Protein AF-A0A956C2F6-F1 (afdb_monomer)

Solvent-accessible surface area (backbone atoms only — not comparable to full-atom values): 14066 Å² total; per-residue (Å²): 133,81,58,60,89,70,63,64,72,85,34,40,75,55,51,45,80,95,41,40,62,78,84,82,69,52,75,47,68,76,51,89,74,89,83,77,62,58,72,86,48,69,52,71,53,71,45,53,29,49,33,50,90,59,55,72,50,64,40,50,46,65,84,60,14,33,9,32,38,39,37,40,39,34,41,86,59,43,37,32,41,37,39,34,63,53,76,34,72,49,53,53,51,25,62,74,67,74,44,64,82,58,58,23,85,77,39,86,69,46,83,80,43,94,77,51,48,62,71,60,34,39,18,58,27,70,48,78,53,60,94,38,39,31,28,16,11,67,75,26,23,68,30,34,31,36,42,83,92,80,44,48,58,76,48,75,54,32,42,83,73,74,57,76,77,34,33,30,32,45,55,47,67,41,91,87,74,46,28,38,38,36,40,30,45,39,93,52,87,68,20,34,30,45,36,32,27,39,42,86,40,33,63,72,44,76,46,70,46,82,86,54,91,51,53,42,71,58,66,61,60,48,78,56,101,89,44,77,48,79,60,93,53,98,48,56,90,54,69,73,59,61,74,74,110

Sequence (245 aa):
MTDITKLDPSTGPYLQGLYAPVLEEITARDLTVEGKLPDDLEGFFVRNGANPRLPPRGRYHWFDGDGMVHAVELGGGKATYRNRFVQTEGLAAEMAAGRPLWTGILEPPDLQSPHGPFKDTANTDLVFHAGKLLALWWQTGVPHVLSLPGLETRGKELFGGSHTRGISAHPKVDPRTGEMIFIAFGMRPPYLEYGVVGADGTLAHFTPIESVPGVRYQHDIAITERFAVLMDLPMFPDPAALAKG

Secondary structure (DSSP, 8-state):
---TTS--GGG-STTSGGG-------EE-S---SS---TT--EEEEE--B--SS--BSS--TTSSPBEEEEEEEETTEEEEEEEE---HHHHHHHHHTS--SBPTTSPP-TT-TT-SS-----SEEEEETTEEEEE-TTTB--EEE-TTT--EEEE--TTTT--S-B-S--EE-TTT--EEEEEE-SSSS-EEEEEE-TTS-EEEEEE-TT--S------EEE-SS-EEE---S----HHHHTT-

Radius of gyration: 19.36 Å; Cα contacts (8 Å, |Δi|>4): 547; chains: 1; bounding box: 51×40×53 Å

pLDDT: mean 93.25, std 7.21, range [52.31, 98.81]

Nearest PDB structures (foldseek):
  7vud-assembly1_A  TM=8.935E-01  e=1.561E-18  Osmanthus fragrans
  5v2d-assembly4_D  TM=8.708E-01  e=3.554E-17  Pseudomonas brassicacearum
  5u97-assembly2_C  TM=8.690E-01  e=3.705E-16  Neurospora crassa OR74A
  8fty-assembly7_G  TM=7.220E-01  e=4.892E-12  Trichoplusia ni
  4ryx-assembly1_A-2  TM=7.133E-01  e=7.969E-11  Bos taurus

Foldseek 3Di:
DDDLQDDDCQLDDQCDDVNNADQDWDKAWQDDDDDWDPQPDFDKDKWKFFHANARADGHDDRQQGAIKMWMWGDHRRGIMITIDTAPDPLVVVCVVVVHHPAHHPVDQFPCPRPVHRGDFRLGQAWDQALNWIWRAHAQFQFTWTADPPHRHTPGTQCQAPHNHQGWARAWDQDPPFRKTKTWGADQDPVGIKIWIRGSNSHTPDIGRDVPLPGHARFRYWDDDPPDIHGDRDPDDDDPVVSVVD

Structure (mmCIF, N/CA/C/O backbone):
data_AF-A0A956C2F6-F1
#
_entry.id   AF-A0A956C2F6-F1
#
loop_
_atom_site.group_PDB
_atom_site.id
_atom_site.type_symbol
_atom_site.label_atom_id
_atom_site.label_alt_id
_atom_site.label_comp_id
_atom_site.label_asym_id
_atom_site.label_entity_id
_atom_site.label_seq_id
_atom_site.pdbx_PDB_ins_code
_atom_site.Cartn_x
_atom_site.Cartn_y
_atom_site.Cartn_z
_atom_site.occupancy
_atom_site.B_iso_or_equiv
_atom_site.auth_seq_id
_atom_site.auth_comp_id
_atom_site.auth_asym_id
_atom_site.auth_atom_id
_atom_site.pdbx_PDB_model_num
ATOM 1 N N . MET A 1 1 ? -11.527 19.395 -19.144 1.00 52.31 1 MET A N 1
ATOM 2 C CA . MET A 1 1 ? -11.137 18.151 -18.449 1.00 52.31 1 MET A CA 1
ATOM 3 C C . MET A 1 1 ? -12.118 17.069 -18.857 1.00 52.31 1 MET A C 1
ATOM 5 O O . MET A 1 1 ? -13.310 17.349 -18.855 1.00 52.31 1 MET A O 1
ATOM 9 N N . THR A 1 2 ? -11.632 15.900 -19.272 1.00 57.94 2 THR A N 1
ATOM 10 C CA . THR A 1 2 ? -12.486 14.743 -19.580 1.00 57.94 2 THR A CA 1
ATOM 11 C C . THR A 1 2 ? -13.114 14.236 -18.289 1.00 57.94 2 THR A C 1
ATOM 13 O O . THR A 1 2 ? -12.416 14.072 -17.290 1.00 57.94 2 THR A O 1
ATOM 16 N N . ASP A 1 3 ? -14.426 14.025 -18.303 1.00 68.31 3 ASP A N 1
ATOM 17 C CA . ASP A 1 3 ? -15.156 13.434 -17.188 1.00 68.31 3 ASP A CA 1
ATOM 18 C C . ASP A 1 3 ? -14.748 11.958 -17.056 1.00 68.31 3 ASP A C 1
ATOM 20 O O . ASP A 1 3 ? -15.064 11.142 -17.920 1.00 68.31 3 ASP A O 1
ATOM 24 N N . ILE A 1 4 ? -14.008 11.620 -15.995 1.00 70.94 4 ILE A N 1
ATOM 25 C CA . ILE A 1 4 ? -13.525 10.253 -15.729 1.00 70.94 4 ILE A CA 1
ATOM 26 C C . ILE A 1 4 ? -14.674 9.255 -15.506 1.00 70.94 4 ILE A C 1
ATOM 28 O O . ILE A 1 4 ? -14.482 8.049 -15.607 1.00 70.94 4 ILE A O 1
ATOM 32 N N . THR A 1 5 ? -15.890 9.744 -15.259 1.00 63.31 5 THR A N 1
ATOM 33 C CA . THR A 1 5 ? -17.091 8.904 -15.158 1.00 63.31 5 THR A CA 1
ATOM 34 C C . THR A 1 5 ? -17.724 8.604 -16.523 1.00 63.31 5 THR A C 1
ATOM 36 O O . THR A 1 5 ? -18.657 7.809 -16.615 1.00 63.31 5 THR A O 1
ATOM 39 N N . LYS A 1 6 ? -17.206 9.205 -17.605 1.00 65.12 6 LYS A N 1
ATOM 40 C CA . LYS A 1 6 ? -17.672 9.046 -18.993 1.00 65.12 6 LYS A CA 1
ATOM 41 C C . LYS A 1 6 ? -16.514 8.691 -19.925 1.00 65.12 6 LYS A C 1
ATOM 43 O O . LYS A 1 6 ? -16.264 9.376 -20.917 1.00 65.12 6 LYS A O 1
ATOM 48 N N . LEU A 1 7 ? -15.780 7.640 -19.576 1.00 68.31 7 LEU A N 1
ATOM 49 C CA . LEU A 1 7 ? -14.653 7.167 -20.376 1.00 68.31 7 LEU A CA 1
ATOM 50 C C . LEU A 1 7 ? -15.105 6.280 -21.535 1.00 68.31 7 LEU A C 1
ATOM 52 O O . LEU A 1 7 ? -16.120 5.587 -21.459 1.00 68.31 7 LEU A O 1
ATOM 56 N N . ASP A 1 8 ? -14.319 6.312 -22.609 1.00 69.81 8 ASP A N 1
ATOM 57 C CA . ASP A 1 8 ? -14.491 5.441 -23.767 1.00 69.81 8 ASP A CA 1
ATOM 58 C C . ASP A 1 8 ? -14.387 3.968 -23.320 1.00 69.81 8 ASP A C 1
ATOM 60 O O . ASP A 1 8 ? -13.395 3.615 -22.672 1.00 69.81 8 ASP A O 1
ATOM 64 N N . PRO A 1 9 ? -15.354 3.093 -23.668 1.00 67.44 9 PRO A N 1
ATOM 65 C CA . PRO A 1 9 ? -15.271 1.653 -23.426 1.00 67.44 9 PRO A CA 1
ATOM 66 C C . PRO A 1 9 ? -13.954 1.000 -23.876 1.00 67.44 9 PRO A C 1
ATOM 68 O O . PRO A 1 9 ? -13.549 -0.004 -23.290 1.00 67.44 9 PRO A O 1
ATOM 71 N N . SER A 1 10 ? -13.260 1.574 -24.867 1.00 70.38 10 SER A N 1
ATOM 72 C CA . SER A 1 10 ? -11.933 1.131 -25.321 1.00 70.38 10 SER A CA 1
ATOM 73 C C . SER A 1 10 ? -10.839 1.230 -24.244 1.00 70.38 10 SER A C 1
ATOM 75 O O . SER A 1 10 ? -9.827 0.535 -24.325 1.00 70.38 10 SER A O 1
ATOM 77 N N . THR A 1 11 ? -11.071 2.023 -23.194 1.00 79.50 11 THR A N 1
ATOM 78 C CA . THR A 1 11 ? -10.178 2.180 -22.033 1.00 79.50 11 THR A CA 1
ATOM 79 C C . THR A 1 11 ? -10.141 0.917 -21.161 1.00 79.50 11 THR A C 1
ATOM 81 O O . THR A 1 11 ? -9.163 0.684 -20.455 1.00 79.50 11 THR A O 1
ATOM 84 N N . GLY A 1 12 ? -11.170 0.066 -21.231 1.00 81.56 12 GLY A N 1
ATOM 85 C CA . GLY A 1 12 ? -11.251 -1.206 -20.510 1.00 81.56 12 GLY A CA 1
ATOM 86 C C . GLY A 1 12 ? -12.457 -1.309 -19.565 1.00 81.56 12 GLY A C 1
ATOM 87 O O . GLY A 1 12 ? -13.143 -0.318 -19.302 1.00 81.56 12 GLY A O 1
ATOM 88 N N . PRO A 1 13 ? -12.738 -2.516 -19.036 1.00 86.88 13 PRO A N 1
ATOM 89 C CA . PRO A 1 13 ? -13.929 -2.771 -18.222 1.00 86.88 13 PRO A CA 1
ATOM 90 C C . PRO A 1 13 ? -13.831 -2.203 -16.797 1.00 86.88 13 PRO A C 1
ATOM 92 O O . PRO A 1 13 ? -14.851 -1.981 -16.148 1.00 86.88 13 PRO A O 1
ATOM 95 N N . TYR A 1 14 ? -12.616 -1.943 -16.305 1.00 90.00 14 TYR A N 1
ATOM 96 C CA . TYR A 1 14 ? -12.342 -1.606 -14.903 1.00 90.00 14 TYR A CA 1
ATOM 97 C C . TYR A 1 14 ? -12.605 -0.139 -14.531 1.00 90.00 14 TYR A C 1
ATOM 99 O O . TYR A 1 14 ? -12.010 0.365 -13.589 1.00 90.00 14 TYR A O 1
ATOM 107 N N . LEU A 1 15 ? -13.478 0.551 -15.267 1.00 89.75 15 LEU A N 1
ATOM 108 C CA . LEU A 1 15 ? -13.899 1.935 -14.993 1.00 89.75 15 LEU A CA 1
ATOM 109 C C . LEU A 1 15 ? -15.424 2.092 -15.058 1.00 89.75 15 LEU A C 1
ATOM 111 O O . LEU A 1 15 ? -15.943 3.202 -15.132 1.00 89.75 15 LEU A O 1
ATOM 115 N N . GLN A 1 16 ? -16.148 0.972 -15.077 1.00 86.19 16 GLN A N 1
ATOM 116 C CA . GLN A 1 16 ? -17.595 0.922 -15.261 1.00 86.19 16 GLN A CA 1
ATOM 117 C C . GLN A 1 16 ? -18.259 0.140 -14.126 1.00 86.19 16 GLN A C 1
ATOM 119 O O . GLN A 1 16 ? -17.668 -0.774 -13.546 1.00 86.19 16 GLN A O 1
ATOM 124 N N . GLY A 1 17 ? -19.519 0.472 -13.832 1.00 88.06 17 GLY A N 1
ATOM 125 C CA . GLY A 1 17 ? -20.316 -0.224 -12.821 1.00 88.06 17 GLY A CA 1
ATOM 126 C C . GLY A 1 17 ? -19.628 -0.240 -11.455 1.00 88.06 17 GLY A C 1
ATOM 127 O O . GLY A 1 17 ? -19.305 0.812 -10.914 1.00 88.06 17 GLY A O 1
ATOM 128 N N . LEU A 1 18 ? -19.376 -1.438 -10.921 1.00 89.00 18 LEU A N 1
ATOM 129 C CA . LEU A 1 18 ? -18.710 -1.633 -9.624 1.00 89.00 18 LEU A CA 1
ATOM 130 C C . LEU A 1 18 ? -17.250 -1.150 -9.592 1.00 89.00 18 LEU A C 1
ATOM 132 O O . LEU A 1 18 ? -16.701 -0.979 -8.509 1.00 89.00 18 LEU A O 1
ATOM 136 N N . TYR A 1 19 ? -16.634 -0.940 -10.757 1.00 90.44 19 TYR A N 1
ATOM 137 C CA . TYR A 1 19 ? -15.266 -0.439 -10.894 1.00 90.44 19 TYR A CA 1
ATOM 138 C C . TYR A 1 19 ? -15.208 1.059 -11.218 1.00 90.44 19 TYR A C 1
ATOM 140 O O . TYR A 1 19 ? -14.128 1.595 -11.454 1.00 90.44 19 TYR A O 1
ATOM 148 N N . ALA A 1 20 ? -16.356 1.741 -11.288 1.00 91.06 20 ALA A N 1
ATOM 149 C CA . ALA A 1 20 ? -16.376 3.172 -11.548 1.00 91.06 20 ALA A CA 1
ATOM 150 C C . ALA A 1 20 ? -15.672 3.938 -10.409 1.00 91.06 20 ALA A C 1
ATOM 152 O O . ALA A 1 20 ? -15.869 3.606 -9.236 1.00 91.06 20 ALA A O 1
ATOM 153 N N . PRO A 1 21 ? -14.870 4.967 -10.730 1.00 93.06 21 PRO A N 1
ATOM 154 C CA . PRO A 1 21 ? -14.122 5.706 -9.725 1.00 93.06 21 PRO A CA 1
ATOM 155 C C . PRO A 1 21 ? -15.044 6.511 -8.801 1.00 93.06 21 PRO A C 1
ATOM 157 O O . PRO A 1 21 ? -15.987 7.171 -9.242 1.00 93.06 21 PRO A O 1
ATOM 160 N N . VAL A 1 22 ? -14.710 6.529 -7.514 1.00 94.88 22 VAL A N 1
ATOM 161 C CA . VAL A 1 22 ? -15.293 7.407 -6.498 1.00 94.88 22 VAL A CA 1
ATOM 162 C C . VAL A 1 22 ? -14.383 8.619 -6.325 1.00 94.88 22 VAL A C 1
ATOM 164 O O . VAL A 1 22 ? -13.254 8.505 -5.854 1.00 94.88 22 VAL A O 1
ATOM 167 N N . LEU A 1 23 ? -14.853 9.802 -6.720 1.00 94.50 23 LEU A N 1
ATOM 168 C CA . LEU A 1 23 ? -14.039 11.025 -6.673 1.00 94.50 23 LEU A CA 1
ATOM 169 C C . LEU A 1 23 ? -14.264 11.852 -5.408 1.00 94.50 23 LEU A C 1
ATOM 171 O O . LEU A 1 23 ? -13.413 12.659 -5.036 1.00 94.50 23 LEU A O 1
ATOM 175 N N . GLU A 1 24 ? -15.410 11.686 -4.764 1.00 96.69 24 GLU A N 1
ATOM 176 C CA . GLU A 1 24 ? -15.752 12.450 -3.574 1.00 96.69 24 GLU A CA 1
ATOM 177 C C . GLU A 1 24 ? -15.141 11.803 -2.330 1.00 96.69 24 GLU A C 1
ATOM 179 O O . GLU A 1 24 ? -15.351 10.622 -2.046 1.00 96.69 24 GLU A O 1
ATOM 184 N N . GLU A 1 25 ? -14.382 12.595 -1.577 1.00 98.25 25 GLU A N 1
ATOM 185 C CA . GLU A 1 25 ? -13.916 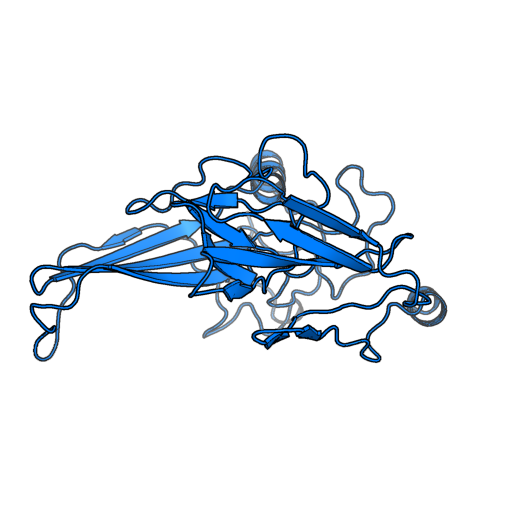12.245 -0.240 1.00 98.25 25 GLU A CA 1
ATOM 186 C C . GLU A 1 25 ? -14.919 12.785 0.778 1.00 98.25 25 GLU A C 1
ATOM 188 O O . GLU A 1 25 ? -15.144 13.993 0.865 1.00 98.25 25 GLU A O 1
ATOM 193 N N . ILE A 1 26 ? -15.526 11.898 1.560 1.00 98.25 26 ILE A N 1
ATOM 194 C CA . ILE A 1 26 ? -16.587 12.247 2.501 1.00 98.25 26 ILE A CA 1
ATOM 195 C C . ILE A 1 26 ? -16.278 11.753 3.913 1.00 98.25 26 ILE A C 1
ATOM 197 O O . ILE A 1 26 ? -15.423 10.894 4.144 1.00 98.25 26 ILE A O 1
ATOM 201 N N . THR A 1 27 ? -16.991 12.323 4.879 1.00 98.50 27 THR A N 1
ATOM 202 C CA . THR A 1 27 ? -17.097 11.813 6.248 1.00 98.50 27 THR A CA 1
ATOM 203 C C . THR A 1 27 ? -18.579 11.740 6.581 1.00 98.50 27 THR A C 1
ATOM 205 O O . THR A 1 27 ? -19.213 12.777 6.767 1.00 98.50 27 THR A O 1
ATOM 208 N N . ALA A 1 28 ? -19.127 10.532 6.659 1.00 97.88 28 ALA A N 1
ATOM 209 C CA . ALA A 1 28 ? -20.522 10.289 7.003 1.00 97.88 28 ALA A CA 1
ATOM 210 C C . ALA A 1 28 ? -20.604 9.779 8.446 1.00 97.88 28 ALA A C 1
ATOM 212 O O . ALA A 1 28 ? -20.162 8.670 8.748 1.00 97.88 28 ALA A O 1
ATOM 213 N N . ARG A 1 29 ? -21.119 10.624 9.343 1.00 96.25 29 ARG A N 1
ATOM 214 C CA . ARG A 1 29 ? -21.308 10.320 10.770 1.00 96.25 29 ARG A CA 1
ATOM 215 C C . ARG A 1 29 ? -22.699 9.745 11.014 1.00 96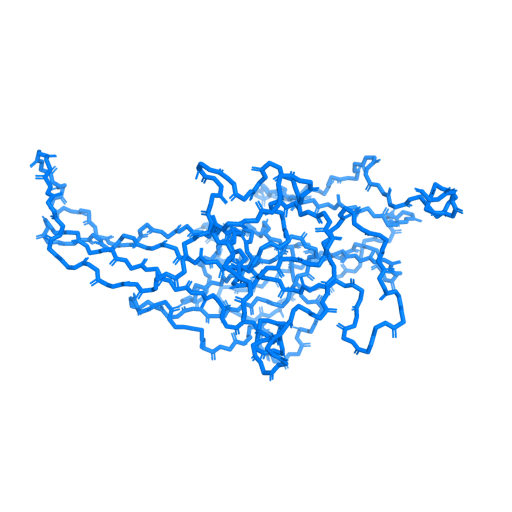.25 29 ARG A C 1
ATOM 217 O O . ARG A 1 29 ? -23.594 9.986 10.211 1.00 96.25 29 ARG A O 1
ATOM 224 N N . ASP A 1 30 ? -22.851 9.042 12.136 1.00 92.06 30 ASP A N 1
ATOM 225 C CA . ASP A 1 30 ? -24.127 8.490 12.608 1.00 92.06 30 ASP A CA 1
ATOM 226 C C . ASP A 1 30 ? -24.839 7.661 11.521 1.00 92.06 30 ASP A C 1
ATOM 228 O O . ASP A 1 30 ? -26.000 7.895 11.183 1.00 92.06 30 ASP A O 1
ATOM 232 N N . LEU A 1 31 ? -24.112 6.698 10.938 1.00 96.94 31 LEU A N 1
ATOM 233 C CA . LEU A 1 31 ? -24.668 5.811 9.916 1.00 96.94 31 LEU A CA 1
ATOM 234 C C . LEU A 1 31 ? -25.889 5.055 10.450 1.00 96.94 31 LEU A C 1
ATOM 236 O O . LEU A 1 31 ? -25.928 4.644 11.611 1.00 96.94 31 LEU A O 1
ATOM 240 N N . THR A 1 32 ? -26.866 4.821 9.575 1.00 96.50 32 THR A N 1
ATOM 241 C CA . THR A 1 32 ? -28.017 3.976 9.895 1.00 96.50 32 THR A CA 1
ATOM 242 C C . THR A 1 32 ? -27.559 2.541 10.152 1.00 96.50 32 THR A C 1
ATOM 244 O O . THR A 1 32 ? -26.889 1.938 9.317 1.00 96.50 32 THR A O 1
ATOM 247 N N . VAL A 1 33 ? -27.941 1.997 11.308 1.00 95.44 33 VAL A N 1
ATOM 248 C CA . VAL A 1 33 ? -27.678 0.609 11.704 1.00 95.44 33 VAL A CA 1
ATOM 249 C C . VAL A 1 33 ? -28.995 -0.157 11.680 1.00 95.44 33 VAL A C 1
ATOM 251 O O . VAL A 1 33 ? -29.927 0.183 12.407 1.00 95.44 33 VAL A O 1
ATOM 254 N N . GLU A 1 34 ? -29.064 -1.207 10.866 1.00 96.62 34 GLU A N 1
ATOM 255 C CA . GLU A 1 34 ? -30.143 -2.194 10.921 1.00 96.62 34 GLU A CA 1
ATOM 256 C C . GLU A 1 34 ? -29.741 -3.326 11.880 1.00 96.62 34 GLU A C 1
ATOM 258 O O . GLU A 1 34 ? -28.712 -3.975 11.696 1.00 96.62 34 GLU A O 1
ATOM 263 N N . GLY A 1 35 ? -30.531 -3.551 12.934 1.00 95.69 35 GLY A N 1
ATOM 264 C CA . GLY A 1 35 ? -30.184 -4.476 14.019 1.00 95.69 35 GLY A CA 1
ATOM 265 C C . GLY A 1 35 ? -29.473 -3.777 15.183 1.00 95.69 35 GLY A C 1
ATOM 266 O O . GLY A 1 35 ? -29.868 -2.682 15.581 1.00 95.69 35 GLY A O 1
ATOM 267 N N . LYS A 1 36 ? -28.456 -4.421 15.768 1.00 94.88 36 LYS A N 1
ATOM 268 C CA . LYS A 1 36 ? -27.676 -3.876 16.891 1.00 94.88 36 LYS A CA 1
ATOM 269 C C . LYS A 1 36 ? -26.186 -4.160 16.692 1.00 94.88 36 LYS A C 1
ATOM 271 O O . LYS A 1 36 ? -25.804 -5.317 16.533 1.00 94.88 36 LYS A O 1
ATOM 276 N N . LEU A 1 37 ? -25.357 -3.117 16.749 1.00 95.19 37 LEU A N 1
ATOM 277 C CA . LEU A 1 37 ? -23.904 -3.272 16.858 1.00 95.19 37 LEU A CA 1
ATOM 278 C C . LEU A 1 37 ? -23.543 -3.778 18.266 1.00 95.19 37 LEU A C 1
ATOM 280 O O . LEU A 1 37 ? -24.105 -3.258 19.233 1.00 95.19 37 LEU A O 1
ATOM 284 N N . PRO A 1 38 ? -22.638 -4.764 18.408 1.00 94.44 38 PRO A N 1
ATOM 285 C CA . PRO A 1 38 ? -22.164 -5.197 19.719 1.00 94.44 38 PRO A CA 1
ATOM 286 C C . PRO A 1 38 ? -21.557 -4.028 20.501 1.00 94.44 38 PRO A C 1
ATOM 288 O O . PRO A 1 38 ? -20.779 -3.249 19.952 1.00 94.44 38 PRO A O 1
ATOM 291 N N . ASP A 1 39 ? -21.929 -3.899 21.776 1.00 91.00 39 ASP A N 1
ATOM 292 C CA . ASP A 1 39 ? -21.501 -2.771 22.616 1.00 91.00 39 ASP A CA 1
ATOM 293 C C . ASP A 1 39 ? -19.996 -2.842 22.954 1.00 91.00 39 ASP A C 1
ATOM 295 O O . ASP A 1 39 ? -19.397 -1.835 23.320 1.00 91.00 39 ASP A O 1
ATOM 299 N N . ASP A 1 40 ? -19.394 -4.027 22.814 1.00 94.25 40 ASP A N 1
ATOM 300 C CA . ASP A 1 40 ? -17.979 -4.338 23.030 1.00 94.25 40 ASP A CA 1
ATOM 301 C C . ASP A 1 40 ? -17.129 -4.289 21.745 1.00 94.25 40 ASP A C 1
ATOM 303 O O . ASP A 1 40 ? -15.920 -4.520 21.799 1.00 94.25 40 ASP A O 1
ATOM 307 N N . LEU A 1 41 ? -17.732 -3.974 20.592 1.00 95.25 41 LEU A N 1
ATOM 308 C CA . LEU A 1 41 ? -17.011 -3.801 19.333 1.00 95.25 41 LEU A CA 1
ATOM 309 C C . LEU A 1 41 ? -16.533 -2.354 19.181 1.00 95.25 41 LEU A C 1
ATOM 311 O O . LEU A 1 41 ? -17.319 -1.445 18.904 1.00 95.25 41 LEU A O 1
ATOM 315 N N . GLU A 1 42 ? -15.222 -2.165 19.299 1.00 96.56 42 GLU A N 1
ATOM 316 C CA . GLU A 1 42 ? -14.563 -0.870 19.152 1.00 96.56 42 GLU A CA 1
ATOM 317 C C . GLU A 1 42 ? -13.349 -0.980 18.226 1.00 96.56 42 GLU A C 1
ATOM 319 O O . GLU A 1 42 ? -12.527 -1.889 18.353 1.00 96.56 42 GLU A O 1
ATOM 324 N N . GLY A 1 43 ? -13.236 -0.058 17.271 1.00 96.44 43 GLY A N 1
ATOM 325 C CA . GLY A 1 43 ? -12.087 0.017 16.378 1.00 96.44 43 GLY A CA 1
ATOM 326 C C . GLY A 1 43 ? -12.438 0.467 14.967 1.00 96.44 43 GLY A C 1
ATOM 327 O O . GLY A 1 43 ? -13.455 1.112 14.719 1.00 96.44 43 GLY A O 1
ATOM 328 N N . PHE A 1 44 ? -11.563 0.125 14.024 1.00 97.12 44 PHE A N 1
ATOM 329 C CA . PHE A 1 44 ? -11.684 0.528 12.629 1.00 97.12 44 PHE A CA 1
ATOM 330 C C . PHE A 1 44 ? -11.626 -0.697 11.726 1.00 97.12 44 PHE A C 1
ATOM 332 O O . PHE A 1 44 ? -10.660 -1.457 11.765 1.00 97.12 44 PHE A O 1
ATOM 339 N N . PHE A 1 45 ? -12.619 -0.842 10.854 1.00 97.69 45 PHE A N 1
ATOM 340 C CA . PHE A 1 45 ? -12.463 -1.643 9.649 1.00 97.69 45 PHE A CA 1
ATOM 341 C C . PHE A 1 45 ? -11.951 -0.731 8.540 1.00 97.69 45 PHE A C 1
ATOM 343 O O . PHE A 1 45 ? -12.635 0.218 8.161 1.00 97.69 45 PHE A O 1
ATOM 350 N N . VAL A 1 46 ? -10.752 -1.002 8.035 1.00 98.38 46 VAL A N 1
ATOM 351 C CA . VAL A 1 46 ? -10.120 -0.219 6.971 1.00 98.38 46 VAL A CA 1
ATOM 352 C C . VAL A 1 46 ? -9.864 -1.099 5.758 1.00 98.38 46 VAL A C 1
ATOM 354 O O . VAL A 1 46 ? -9.495 -2.263 5.891 1.00 98.38 46 VAL A O 1
ATOM 357 N N . ARG A 1 47 ? -10.065 -0.546 4.564 1.00 98.31 47 ARG A N 1
ATOM 358 C CA . ARG A 1 47 ? -9.855 -1.249 3.300 1.00 98.31 47 ARG A CA 1
ATOM 359 C C . ARG A 1 47 ? -9.256 -0.305 2.270 1.00 98.31 47 ARG A C 1
ATOM 361 O O . ARG A 1 47 ? -9.791 0.782 2.059 1.00 98.31 47 ARG A O 1
ATOM 368 N N . ASN A 1 48 ? -8.185 -0.737 1.616 1.00 98.25 48 ASN A N 1
ATOM 369 C CA . ASN A 1 48 ? -7.618 -0.040 0.466 1.00 98.25 48 ASN A CA 1
ATOM 370 C C . ASN A 1 48 ? -8.294 -0.477 -0.836 1.00 98.25 48 ASN A C 1
ATOM 372 O O . ASN A 1 48 ? -8.982 -1.499 -0.890 1.00 98.25 48 ASN A O 1
ATOM 376 N N . GLY A 1 49 ? -8.071 0.286 -1.893 1.00 96.62 49 GLY A N 1
ATOM 377 C CA . GLY A 1 49 ? -8.471 -0.088 -3.235 1.00 96.62 49 GLY A CA 1
ATOM 378 C C . GLY A 1 49 ? -7.892 0.857 -4.267 1.00 96.62 49 GLY A C 1
ATOM 379 O O . GLY A 1 49 ? -7.536 1.997 -3.969 1.00 96.62 49 GLY A O 1
ATOM 380 N N . ALA A 1 50 ? -7.820 0.372 -5.499 1.00 96.94 50 ALA A N 1
ATOM 381 C CA . ALA A 1 50 ? -7.449 1.190 -6.633 1.00 96.94 50 ALA A CA 1
ATOM 382 C C . ALA A 1 50 ? -8.637 2.026 -7.101 1.00 96.94 50 ALA A C 1
ATOM 384 O O . ALA A 1 50 ? -9.725 1.510 -7.357 1.00 96.94 50 ALA A O 1
ATOM 385 N N . ASN A 1 51 ? -8.403 3.320 -7.238 1.00 97.06 51 ASN A N 1
ATOM 386 C CA . ASN A 1 51 ? -9.402 4.289 -7.629 1.00 97.06 51 ASN A CA 1
ATOM 387 C C . ASN A 1 51 ? -8.699 5.421 -8.392 1.00 97.06 51 ASN A C 1
ATOM 389 O O . ASN A 1 51 ? -8.048 6.256 -7.773 1.00 97.06 51 ASN A O 1
ATOM 393 N N . PRO A 1 52 ? -8.749 5.457 -9.731 1.00 95.69 52 PRO A N 1
ATOM 394 C CA . PRO A 1 52 ? -8.009 6.455 -10.495 1.00 95.69 52 PRO A CA 1
ATOM 395 C C . PRO A 1 52 ? -8.585 7.852 -10.246 1.00 95.69 52 PRO A C 1
ATOM 397 O O . PRO A 1 52 ? -9.788 8.074 -10.392 1.00 95.69 52 PRO A O 1
ATOM 400 N N . ARG A 1 53 ? -7.728 8.814 -9.881 1.00 95.50 53 ARG A N 1
ATOM 401 C CA . ARG A 1 53 ? -8.148 10.208 -9.670 1.00 95.50 53 ARG A CA 1
ATOM 402 C C . ARG A 1 53 ? -8.359 10.960 -10.982 1.00 95.50 53 ARG A C 1
ATOM 404 O O . ARG A 1 53 ? -9.215 11.840 -11.058 1.00 95.50 53 ARG A O 1
ATOM 411 N N . LEU A 1 54 ? -7.559 10.633 -11.993 1.00 93.62 54 LEU A N 1
ATOM 412 C CA . LEU A 1 54 ? -7.574 11.251 -13.316 1.00 93.62 54 LEU A CA 1
ATOM 413 C C . LEU A 1 54 ? -7.877 10.203 -14.396 1.00 93.62 54 LEU A C 1
ATOM 415 O O . LEU A 1 54 ? -7.551 9.030 -14.209 1.00 93.62 54 LEU A O 1
ATOM 419 N N . PRO A 1 55 ? -8.470 10.610 -15.536 1.00 91.81 55 PRO A N 1
ATOM 420 C CA . PRO A 1 55 ? -8.593 9.754 -16.710 1.00 91.81 55 PRO A CA 1
ATOM 421 C C . PRO A 1 55 ? -7.256 9.087 -17.057 1.00 91.81 55 PRO A C 1
ATOM 423 O O . PRO A 1 55 ? -6.263 9.805 -17.212 1.00 91.81 55 PRO A O 1
ATOM 426 N N . PRO A 1 56 ? -7.205 7.750 -17.181 1.00 92.19 56 PRO A N 1
ATOM 427 C CA . PRO A 1 56 ? -5.967 7.054 -17.493 1.00 92.19 56 PRO A CA 1
ATOM 428 C C . PRO A 1 56 ? -5.502 7.369 -18.918 1.00 92.19 56 PRO A C 1
ATOM 430 O O . PRO A 1 56 ? -6.292 7.702 -19.805 1.00 92.19 56 PRO A O 1
ATOM 433 N N . ARG A 1 57 ? -4.192 7.249 -19.145 1.00 90.31 57 ARG A N 1
ATOM 434 C CA . ARG A 1 57 ? -3.587 7.349 -20.475 1.00 90.31 57 ARG A CA 1
ATOM 435 C C . ARG A 1 57 ? -3.443 5.944 -21.065 1.00 90.31 57 ARG A C 1
ATOM 437 O O . ARG A 1 57 ? -2.577 5.197 -20.623 1.00 90.31 57 ARG A O 1
ATOM 444 N N . GLY A 1 58 ? -4.250 5.616 -22.074 1.00 90.62 58 GLY A N 1
ATOM 445 C CA . GLY A 1 58 ? -4.266 4.285 -22.697 1.00 90.62 58 GLY A CA 1
ATOM 446 C C . GLY A 1 58 ? -5.212 3.314 -21.987 1.00 90.62 58 GLY A C 1
ATOM 447 O O . GLY A 1 58 ? -6.160 3.743 -21.328 1.00 90.62 58 GLY A O 1
ATOM 448 N N . ARG A 1 59 ? -4.972 2.008 -22.137 1.00 92.19 59 ARG A N 1
ATOM 449 C CA . ARG A 1 59 ? -5.773 0.957 -21.496 1.00 92.19 59 ARG A CA 1
ATOM 450 C C . ARG A 1 59 ? -5.535 0.932 -19.992 1.00 92.19 59 ARG A C 1
ATOM 452 O O . ARG A 1 59 ? -4.413 1.106 -19.520 1.00 92.19 59 ARG A O 1
ATOM 459 N N . TYR A 1 60 ? -6.598 0.662 -19.247 1.00 93.44 60 TYR A N 1
ATOM 460 C CA . TYR A 1 60 ? -6.601 0.692 -17.794 1.00 93.44 60 TYR A CA 1
ATOM 461 C C . TYR A 1 60 ? -6.785 -0.697 -17.188 1.00 93.44 60 TYR A C 1
ATOM 463 O O . TYR A 1 60 ? -7.709 -1.436 -17.546 1.00 93.44 60 TYR A O 1
ATOM 471 N N . HIS A 1 61 ? -5.938 -1.024 -16.215 1.00 94.56 61 HIS A N 1
ATOM 472 C CA . HIS A 1 61 ? -6.112 -2.159 -15.325 1.00 94.56 61 HIS A CA 1
ATOM 473 C C . HIS A 1 61 ? -6.426 -1.672 -13.911 1.00 94.56 61 HIS A C 1
ATOM 475 O O . HIS A 1 61 ? -5.899 -0.663 -13.447 1.00 94.56 61 HIS A O 1
ATOM 481 N N . TRP A 1 62 ? -7.211 -2.442 -13.159 1.00 92.75 62 TRP A N 1
ATOM 482 C CA . TRP A 1 62 ? -7.562 -2.105 -11.775 1.00 92.75 62 TRP A CA 1
ATOM 483 C C . TRP A 1 62 ? -6.365 -2.035 -10.807 1.00 92.75 62 TRP A C 1
ATOM 485 O O . TRP A 1 62 ? -6.547 -1.711 -9.650 1.00 92.75 62 TRP A O 1
ATOM 495 N N . PHE A 1 63 ? -5.134 -2.346 -11.227 1.00 95.12 63 PHE A N 1
ATOM 496 C CA . PHE A 1 63 ? -3.940 -2.214 -10.381 1.00 95.12 63 PHE A CA 1
ATOM 497 C C . PHE A 1 63 ? -3.289 -0.836 -10.529 1.00 95.12 63 PHE A C 1
ATOM 499 O O . PHE A 1 63 ? -2.425 -0.486 -9.726 1.00 95.12 63 PHE A O 1
ATOM 506 N N . ASP A 1 64 ? -3.718 -0.053 -11.523 1.00 95.44 64 ASP A N 1
ATOM 507 C CA . ASP A 1 64 ? -3.108 1.224 -11.898 1.00 95.44 64 ASP A CA 1
ATOM 508 C C . ASP A 1 64 ? -3.730 2.422 -11.165 1.00 95.44 64 ASP A C 1
ATOM 510 O O . ASP A 1 64 ? -3.176 3.518 -11.183 1.00 95.44 64 ASP A O 1
ATOM 514 N N . GLY A 1 65 ? -4.905 2.247 -10.547 1.00 96.44 65 GLY A N 1
ATOM 515 C CA . GLY A 1 65 ? -5.607 3.334 -9.858 1.00 96.44 65 GLY A CA 1
ATOM 516 C C . GLY A 1 65 ? -4.876 3.810 -8.606 1.00 96.44 65 GLY A C 1
ATOM 517 O O . GLY A 1 65 ? -4.215 3.018 -7.935 1.00 96.44 65 GLY A O 1
ATOM 518 N N . ASP A 1 66 ? -5.038 5.086 -8.265 1.00 98.44 66 ASP A N 1
ATOM 519 C CA . ASP A 1 66 ? -4.547 5.651 -7.006 1.00 98.44 66 ASP A CA 1
ATOM 520 C C . ASP A 1 66 ? -5.143 4.924 -5.798 1.00 98.44 66 ASP A C 1
ATOM 522 O O . ASP A 1 66 ? -6.279 4.455 -5.850 1.00 98.44 66 ASP A O 1
ATOM 526 N N . GLY A 1 67 ? -4.399 4.833 -4.699 1.00 98.50 67 GLY A N 1
ATOM 527 C CA . GLY A 1 67 ? -4.915 4.263 -3.462 1.00 98.50 67 GLY A CA 1
ATOM 528 C C . GLY A 1 67 ? -6.019 5.135 -2.881 1.00 98.50 67 GLY A C 1
ATOM 529 O O . GLY A 1 67 ? -5.798 6.313 -2.599 1.00 98.50 67 GLY A O 1
ATOM 530 N N . MET A 1 68 ? -7.199 4.558 -2.668 1.00 98.69 68 MET A N 1
ATOM 531 C CA . MET A 1 68 ? -8.266 5.160 -1.877 1.00 98.69 68 MET A CA 1
ATOM 532 C C . MET A 1 68 ? -8.624 4.237 -0.718 1.00 98.69 68 MET A C 1
ATOM 534 O O . MET A 1 68 ? -9.063 3.102 -0.902 1.00 98.69 68 MET A O 1
ATOM 538 N N . VAL A 1 69 ? -8.458 4.753 0.496 1.00 98.81 69 VAL A N 1
ATOM 539 C CA . VAL A 1 69 ? -8.767 4.024 1.721 1.00 98.81 69 VAL A CA 1
ATOM 540 C C . VAL A 1 69 ? -10.163 4.378 2.181 1.00 98.81 69 VAL A C 1
ATOM 542 O O . VAL A 1 69 ? -10.508 5.551 2.305 1.00 98.81 69 VAL A O 1
ATOM 545 N N . HIS A 1 70 ? -10.943 3.348 2.476 1.00 98.62 70 HIS A N 1
ATOM 546 C CA . HIS A 1 70 ? -12.256 3.423 3.092 1.00 98.62 70 HIS A CA 1
ATOM 547 C C . HIS A 1 70 ? -12.151 2.911 4.526 1.00 98.62 70 HIS A C 1
ATOM 549 O O . HIS A 1 70 ? -11.555 1.861 4.760 1.00 98.62 70 HIS A O 1
ATOM 555 N N . ALA A 1 71 ? -12.747 3.622 5.478 1.00 98.50 71 ALA A N 1
ATOM 556 C CA . ALA A 1 71 ? -12.801 3.213 6.874 1.00 98.50 71 ALA A CA 1
ATOM 557 C C . ALA A 1 71 ? -14.226 3.270 7.416 1.00 98.50 71 ALA A C 1
ATOM 559 O O . ALA A 1 71 ? -14.961 4.222 7.147 1.00 98.50 71 ALA A O 1
ATOM 560 N N . VAL A 1 72 ? -14.573 2.277 8.229 1.00 98.25 72 VAL A N 1
ATOM 561 C CA . VAL A 1 72 ? -15.732 2.285 9.119 1.00 98.25 72 VAL A CA 1
ATOM 562 C C . VAL A 1 72 ? -15.208 2.235 10.550 1.00 98.25 72 VAL A C 1
ATOM 564 O O . VAL A 1 72 ? -14.648 1.231 10.984 1.00 98.25 72 VAL A O 1
ATOM 567 N N . GLU A 1 73 ? -15.356 3.348 11.257 1.00 97.56 73 GLU A N 1
ATOM 568 C CA . GLU A 1 73 ? -15.111 3.472 12.694 1.00 97.56 73 GLU A CA 1
ATOM 569 C C . GLU A 1 73 ? -16.334 2.948 13.445 1.00 97.56 73 GLU A C 1
ATOM 571 O O . GLU A 1 73 ? -17.450 3.388 13.162 1.00 97.56 73 GLU A O 1
ATOM 576 N N . LEU A 1 74 ? -16.123 2.026 14.380 1.00 96.94 74 LEU A N 1
ATOM 577 C CA . LEU A 1 74 ? -17.146 1.402 15.212 1.00 96.94 74 LEU A CA 1
ATOM 578 C C . LEU A 1 74 ? -16.837 1.692 16.680 1.00 96.94 74 LEU A C 1
ATOM 580 O O . LEU A 1 74 ? -15.695 1.550 17.112 1.00 96.94 74 LEU A O 1
ATOM 584 N N . GLY A 1 75 ? -17.851 2.092 17.442 1.00 94.94 75 GLY A N 1
ATOM 585 C CA . GLY A 1 75 ? -17.713 2.303 18.881 1.00 94.94 75 GLY A CA 1
ATOM 586 C C . GLY A 1 75 ? -18.979 2.874 19.509 1.00 94.94 75 GLY A C 1
ATOM 587 O O . GLY A 1 75 ? -19.704 3.653 18.884 1.00 94.94 75 GLY A O 1
ATOM 588 N N . GLY A 1 76 ? -19.275 2.465 20.747 1.00 90.38 76 GLY A N 1
ATOM 589 C CA . GLY A 1 76 ? -20.433 2.956 21.505 1.00 90.38 76 GLY A CA 1
ATOM 590 C C . GLY A 1 76 ? -21.776 2.741 20.796 1.00 90.38 76 GLY A C 1
ATOM 591 O O . GLY A 1 76 ? -22.648 3.609 20.857 1.00 90.38 76 GLY A O 1
ATOM 592 N N . GLY A 1 77 ? -21.918 1.632 20.060 1.00 91.94 77 GLY A N 1
ATOM 593 C CA . GLY A 1 77 ? -23.119 1.311 19.281 1.00 91.94 77 GLY A CA 1
ATOM 594 C C . GLY A 1 77 ? -23.322 2.167 18.023 1.00 91.94 77 GLY A C 1
ATOM 595 O O . GLY A 1 77 ? -24.406 2.144 17.441 1.00 91.94 77 GLY A O 1
ATOM 596 N N . LYS A 1 78 ? -22.307 2.930 17.595 1.00 94.19 78 LYS A N 1
ATOM 597 C CA . LYS A 1 78 ? -22.356 3.815 16.424 1.00 94.19 78 LYS A CA 1
ATOM 598 C C . LYS A 1 78 ? -21.335 3.418 15.366 1.00 94.19 78 LYS A C 1
ATOM 600 O O . LYS A 1 78 ? -20.334 2.769 15.665 1.00 94.19 78 LYS A O 1
ATOM 605 N N . ALA A 1 79 ? -21.583 3.878 14.141 1.00 97.38 79 ALA A N 1
ATOM 606 C CA . ALA A 1 79 ? -20.664 3.739 13.022 1.00 97.38 79 ALA A CA 1
ATOM 607 C C . ALA A 1 79 ? -20.435 5.083 12.310 1.00 97.38 79 ALA A C 1
ATOM 609 O O . ALA A 1 79 ? -21.369 5.870 12.129 1.00 97.38 79 ALA A O 1
ATOM 610 N N . THR A 1 80 ? -19.195 5.340 11.891 1.00 98.12 80 THR A N 1
ATOM 611 C CA . THR A 1 80 ? -18.817 6.490 11.051 1.00 98.12 80 THR A CA 1
ATOM 612 C C . THR A 1 80 ? -17.994 6.017 9.858 1.00 98.12 80 THR A C 1
ATOM 614 O O . THR A 1 80 ? -16.985 5.338 10.030 1.00 98.12 80 THR A O 1
ATOM 617 N N . TYR A 1 81 ? -18.390 6.414 8.649 1.00 98.56 81 TYR A N 1
ATOM 618 C CA . TYR A 1 81 ? -17.674 6.101 7.412 1.00 98.56 81 TYR A CA 1
ATOM 619 C C . TYR A 1 81 ? -16.817 7.279 6.944 1.00 98.56 81 TYR A C 1
ATOM 621 O O . TYR A 1 81 ? -17.239 8.439 7.016 1.00 98.56 81 TYR A O 1
ATOM 629 N N . ARG A 1 82 ? -15.627 6.984 6.414 1.00 98.38 82 ARG A N 1
ATOM 630 C CA . ARG A 1 82 ? -14.743 7.956 5.755 1.00 98.38 82 ARG A CA 1
ATOM 631 C C . ARG A 1 82 ? -14.022 7.315 4.575 1.00 98.38 82 ARG A C 1
ATOM 633 O O . ARG A 1 82 ? -13.690 6.135 4.632 1.00 98.38 82 ARG A O 1
ATOM 640 N N . ASN A 1 83 ? -13.716 8.102 3.548 1.00 98.62 83 ASN A N 1
ATOM 641 C CA . ASN A 1 83 ? -12.808 7.700 2.473 1.00 98.62 83 ASN A CA 1
ATOM 642 C C . ASN A 1 83 ? -11.810 8.801 2.111 1.00 98.62 83 ASN A C 1
ATOM 644 O O . ASN A 1 83 ? -12.195 9.962 1.981 1.00 98.62 83 ASN A O 1
ATOM 648 N N . ARG A 1 84 ? -10.536 8.450 1.933 1.00 98.69 84 ARG A N 1
ATOM 649 C CA . ARG A 1 84 ? -9.483 9.387 1.517 1.00 98.69 84 ARG A CA 1
ATOM 650 C C . ARG A 1 84 ? -8.574 8.771 0.467 1.00 98.69 84 ARG A C 1
ATOM 652 O O . ARG A 1 84 ? -8.257 7.586 0.550 1.00 98.69 84 ARG A O 1
ATOM 659 N N . PHE A 1 85 ? -8.131 9.578 -0.488 1.00 98.75 85 PHE A N 1
ATOM 660 C CA . PHE A 1 85 ? -7.015 9.216 -1.354 1.00 98.75 85 PHE A CA 1
ATOM 661 C C . PHE A 1 85 ? -5.713 9.237 -0.554 1.00 98.75 85 PHE A C 1
ATOM 663 O O . PHE A 1 85 ? -5.441 10.185 0.190 1.00 98.75 85 PHE A O 1
ATOM 670 N N . VAL A 1 86 ? -4.880 8.220 -0.755 1.00 98.75 86 VAL A N 1
ATOM 671 C CA . VAL A 1 86 ? -3.501 8.224 -0.276 1.00 98.75 86 VAL A CA 1
ATOM 672 C C . VAL A 1 86 ? -2.735 9.263 -1.088 1.00 98.75 86 VAL A C 1
ATOM 674 O O . VAL A 1 86 ? -2.640 9.172 -2.311 1.00 98.75 86 VAL A O 1
ATOM 677 N N . GLN A 1 87 ? -2.189 10.271 -0.412 1.00 98.31 87 GLN A N 1
ATOM 678 C CA . GLN A 1 87 ? -1.448 11.357 -1.051 1.00 98.31 87 GLN A CA 1
ATOM 679 C C . GLN A 1 87 ? -0.027 10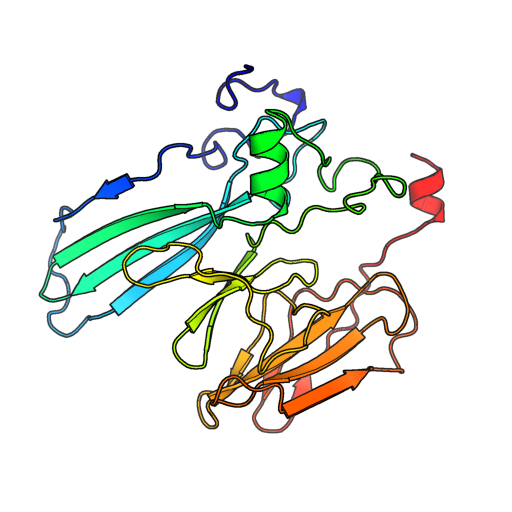.893 -1.385 1.00 98.31 87 GLN A C 1
ATOM 681 O O . GLN A 1 87 ? 0.931 11.230 -0.687 1.00 98.31 87 GLN A O 1
ATOM 686 N N . THR A 1 88 ? 0.105 10.075 -2.432 1.00 98.25 88 THR A N 1
ATOM 687 C CA . THR A 1 88 ? 1.412 9.646 -2.942 1.00 98.25 88 THR A CA 1
ATOM 688 C C . THR A 1 88 ? 2.077 10.765 -3.741 1.00 98.25 88 THR A C 1
ATOM 690 O O . THR A 1 88 ? 1.416 11.649 -4.292 1.00 98.25 88 THR A O 1
ATOM 693 N N . GLU A 1 89 ? 3.405 10.717 -3.858 1.00 96.38 89 GLU A N 1
ATOM 694 C CA . GLU A 1 89 ? 4.147 11.636 -4.735 1.00 96.38 89 GLU A CA 1
ATOM 695 C C . GLU A 1 89 ? 3.694 11.519 -6.195 1.00 96.38 89 GLU A C 1
ATOM 697 O O . GLU A 1 89 ? 3.610 12.525 -6.899 1.00 96.38 89 GLU A O 1
ATOM 702 N N . GLY A 1 90 ? 3.353 10.301 -6.631 1.00 96.56 90 GLY A N 1
ATOM 703 C CA . GLY A 1 90 ? 2.822 10.048 -7.965 1.00 96.56 90 GLY A CA 1
ATOM 704 C C . GLY A 1 90 ? 1.508 10.785 -8.204 1.00 96.56 90 GLY A C 1
ATOM 705 O O . GLY A 1 90 ? 1.381 11.518 -9.182 1.00 96.56 90 GLY A O 1
ATOM 706 N N . LEU A 1 91 ? 0.545 10.644 -7.289 1.00 97.62 91 LEU A N 1
ATOM 707 C CA . LEU A 1 91 ? -0.730 11.355 -7.374 1.00 97.62 91 LEU A CA 1
ATOM 708 C C . LEU A 1 91 ? -0.527 12.877 -7.350 1.00 97.62 91 LEU A C 1
ATOM 710 O O . LEU A 1 91 ? -1.077 13.588 -8.191 1.00 97.62 91 LEU A O 1
ATOM 714 N N . ALA A 1 92 ? 0.297 13.380 -6.429 1.00 97.38 92 ALA A N 1
ATOM 715 C CA . ALA A 1 92 ? 0.588 14.807 -6.323 1.00 97.38 92 ALA A CA 1
ATOM 716 C C . ALA A 1 92 ? 1.182 15.378 -7.624 1.00 97.38 92 ALA A C 1
ATOM 718 O O . ALA A 1 92 ? 0.784 16.461 -8.059 1.00 97.38 92 ALA A O 1
ATOM 719 N N . ALA A 1 93 ? 2.084 14.638 -8.278 1.00 97.31 93 ALA A N 1
ATOM 720 C CA . ALA A 1 93 ? 2.690 15.044 -9.542 1.00 97.31 93 ALA A CA 1
ATOM 721 C C . ALA A 1 93 ? 1.667 15.127 -10.689 1.00 97.31 93 ALA A C 1
ATOM 723 O O . ALA A 1 93 ? 1.659 16.113 -11.429 1.00 97.31 93 ALA A O 1
ATOM 724 N N . GLU A 1 94 ? 0.771 14.144 -10.830 1.00 97.25 94 GLU A N 1
ATOM 725 C CA . GLU A 1 94 ? -0.265 14.189 -11.875 1.00 97.25 94 GLU A CA 1
ATOM 726 C C . GLU A 1 94 ? -1.300 15.287 -11.619 1.00 97.25 94 GLU A C 1
ATOM 728 O O . GLU A 1 94 ? -1.727 15.969 -12.553 1.00 97.25 94 GLU A O 1
ATOM 733 N N . MET A 1 95 ? -1.663 15.511 -10.353 1.00 97.00 95 MET A N 1
ATOM 734 C CA . MET A 1 95 ? -2.561 16.598 -9.964 1.00 97.00 95 MET A CA 1
ATOM 735 C C . MET A 1 95 ? -1.951 17.970 -10.267 1.00 97.00 95 MET A C 1
ATOM 737 O O . MET A 1 95 ? -2.642 18.830 -10.811 1.00 97.00 95 MET A O 1
ATOM 741 N N . ALA A 1 96 ? -0.659 18.167 -9.989 1.00 97.31 96 ALA A N 1
ATOM 742 C CA . ALA A 1 96 ? 0.055 19.396 -10.334 1.00 97.31 96 ALA A CA 1
ATOM 743 C C . ALA A 1 96 ? 0.157 19.607 -11.856 1.00 97.31 96 ALA A C 1
ATOM 745 O O . ALA A 1 96 ? 0.057 20.735 -12.334 1.00 97.31 96 ALA A O 1
ATOM 746 N N . ALA A 1 97 ? 0.318 18.527 -12.625 1.00 96.19 97 ALA A N 1
ATOM 747 C CA . ALA A 1 97 ? 0.348 18.573 -14.085 1.00 96.19 97 ALA A CA 1
ATOM 748 C C . ALA A 1 97 ? -1.047 18.710 -14.729 1.00 96.19 97 ALA A C 1
ATOM 750 O O . ALA A 1 97 ? -1.143 19.037 -15.914 1.00 96.19 97 ALA A O 1
ATOM 751 N N . GLY A 1 98 ? -2.123 18.425 -13.986 1.00 95.31 98 GLY A N 1
ATOM 752 C CA . GLY A 1 98 ? -3.502 18.405 -14.481 1.00 95.31 98 GLY A CA 1
ATOM 753 C C . GLY A 1 98 ? -3.797 17.285 -15.489 1.00 95.31 98 GLY A C 1
ATOM 754 O O . GLY A 1 98 ? -4.788 17.366 -16.219 1.00 95.31 98 GLY A O 1
ATOM 755 N N . ARG A 1 99 ? -2.930 16.268 -15.576 1.00 93.75 99 ARG A N 1
ATOM 756 C CA . ARG A 1 99 ? -3.013 15.151 -16.532 1.00 93.75 99 ARG A CA 1
ATOM 757 C C . ARG A 1 99 ? -2.239 13.930 -16.019 1.00 93.75 99 ARG A C 1
ATOM 759 O O . ARG A 1 99 ? -1.274 14.122 -15.278 1.00 93.75 99 ARG A O 1
ATOM 766 N N . PRO A 1 100 ? -2.572 12.707 -16.474 1.00 93.25 100 PRO A N 1
ATOM 767 C CA . PRO A 1 100 ? -1.749 11.538 -16.190 1.00 93.25 100 PRO A CA 1
ATOM 768 C C . PRO A 1 100 ? -0.323 11.711 -16.740 1.00 93.25 100 PRO A C 1
ATOM 770 O O . PRO A 1 100 ? -0.112 12.197 -17.865 1.00 93.25 100 PRO A O 1
ATOM 773 N N . LEU A 1 101 ? 0.660 11.319 -15.934 1.00 95.00 101 LEU A N 1
ATOM 774 C CA . LEU A 1 101 ? 2.081 11.298 -16.285 1.00 95.00 101 LEU A CA 1
ATOM 775 C C . LEU A 1 101 ? 2.543 9.876 -16.615 1.00 95.00 101 LEU A C 1
ATOM 777 O O . LEU A 1 101 ? 3.384 9.713 -17.501 1.00 95.00 101 LEU A O 1
ATOM 781 N N . TRP A 1 102 ? 1.943 8.871 -15.977 1.00 95.44 102 TRP A N 1
ATOM 782 C CA . TRP A 1 102 ? 2.220 7.456 -16.212 1.00 95.44 102 TRP A CA 1
ATOM 783 C C . TRP A 1 102 ? 1.138 6.799 -17.081 1.00 95.44 102 TRP A C 1
ATOM 785 O O . TRP A 1 102 ? 0.013 7.289 -17.200 1.00 95.44 102 TRP A O 1
ATOM 795 N N . THR A 1 103 ? 1.491 5.679 -17.706 1.00 93.75 103 THR A N 1
ATOM 796 C CA . THR A 1 103 ? 0.540 4.722 -18.291 1.00 93.75 103 THR A CA 1
ATOM 797 C C . THR A 1 103 ? 0.326 3.547 -17.340 1.00 93.75 103 THR A C 1
ATOM 799 O O . THR A 1 103 ? 1.118 3.337 -16.421 1.00 93.75 103 THR A O 1
ATOM 802 N N . GLY A 1 104 ? -0.750 2.789 -17.557 1.00 92.06 104 GLY A N 1
ATOM 803 C CA . GLY A 1 104 ? -1.038 1.569 -16.801 1.00 92.06 104 GLY A CA 1
ATOM 804 C C . GLY A 1 104 ? -0.220 0.359 -17.258 1.00 92.06 104 GLY A C 1
ATOM 805 O O . GLY A 1 104 ? 0.443 0.405 -18.295 1.00 92.06 104 GLY A O 1
ATOM 806 N N . ILE A 1 105 ? -0.304 -0.753 -16.523 1.00 92.12 105 ILE A N 1
ATOM 807 C CA . ILE A 1 105 ? 0.452 -1.987 -16.821 1.00 92.12 105 ILE A CA 1
ATOM 808 C C . ILE A 1 105 ? 0.069 -2.681 -18.134 1.00 92.12 105 ILE A C 1
ATOM 810 O O . ILE A 1 105 ? 0.778 -3.578 -18.582 1.00 92.12 105 ILE A O 1
ATOM 814 N N . LEU A 1 106 ? -1.066 -2.312 -18.732 1.00 92.06 106 LEU A N 1
ATOM 815 C CA . LEU A 1 106 ? -1.471 -2.817 -20.046 1.00 92.06 106 LEU A CA 1
ATOM 816 C C . LEU A 1 106 ? -0.776 -2.080 -21.190 1.00 92.06 106 LEU A C 1
ATOM 818 O O . LEU A 1 106 ? -0.872 -2.513 -22.333 1.00 92.06 106 LEU A O 1
ATOM 822 N N . GLU A 1 107 ? -0.094 -0.976 -20.912 1.00 92.06 107 GLU A N 1
ATOM 823 C CA . GLU A 1 107 ? 0.690 -0.247 -21.898 1.00 92.06 107 GLU A CA 1
ATOM 824 C C . GLU A 1 107 ? 2.181 -0.579 -21.753 1.00 92.06 107 GLU A C 1
ATOM 826 O O . GLU A 1 107 ? 2.638 -0.922 -20.658 1.00 92.06 107 GLU A O 1
ATOM 831 N N . PRO A 1 108 ? 2.973 -0.458 -22.834 1.00 90.25 108 PRO A N 1
ATOM 832 C CA . PRO A 1 108 ? 4.420 -0.572 -22.734 1.00 90.25 108 PRO A CA 1
ATOM 833 C C . PRO A 1 108 ? 4.976 0.415 -21.690 1.00 90.25 108 PRO A C 1
ATOM 835 O O . PRO A 1 108 ? 4.617 1.597 -21.722 1.00 90.25 108 PRO A O 1
ATOM 838 N N . PRO A 1 109 ? 5.854 -0.028 -20.769 1.00 88.25 109 PRO A N 1
ATOM 839 C CA . PRO A 1 109 ? 6.408 0.853 -19.750 1.00 88.25 109 PRO A CA 1
ATOM 840 C C . PRO A 1 109 ? 7.310 1.917 -20.381 1.00 88.25 109 PRO A C 1
ATOM 842 O O . PRO A 1 109 ? 8.172 1.612 -21.209 1.00 88.25 109 PRO A O 1
ATOM 845 N N . ASP A 1 110 ? 7.165 3.166 -19.938 1.00 89.38 110 ASP A N 1
ATOM 846 C CA . ASP A 1 110 ? 8.054 4.254 -20.345 1.00 89.38 110 ASP A CA 1
ATOM 847 C C . ASP A 1 110 ? 9.354 4.209 -19.531 1.00 89.38 110 ASP A C 1
ATOM 849 O O . ASP A 1 110 ? 9.489 4.821 -18.470 1.00 89.38 110 ASP A O 1
ATOM 853 N N . LEU A 1 111 ? 10.332 3.462 -20.042 1.00 86.88 111 LEU A N 1
ATOM 854 C CA . LEU A 1 111 ? 11.647 3.317 -19.414 1.00 86.88 111 LEU A CA 1
ATOM 855 C C . LEU A 1 111 ? 12.483 4.612 -19.429 1.00 86.88 111 LEU A C 1
ATOM 857 O O . LEU A 1 111 ? 13.520 4.658 -18.768 1.00 86.88 111 LEU A O 1
ATOM 861 N N . GLN A 1 112 ? 12.070 5.636 -20.184 1.00 88.38 112 GLN A N 1
ATOM 862 C CA . GLN A 1 112 ? 12.768 6.922 -20.300 1.00 88.38 112 GLN A CA 1
ATOM 863 C C . GLN A 1 112 ? 12.135 8.020 -19.437 1.00 88.38 112 GLN A C 1
ATOM 865 O O . GLN A 1 112 ? 12.712 9.102 -19.307 1.00 88.38 112 GLN A O 1
ATOM 870 N N . SER A 1 113 ? 10.978 7.750 -18.828 1.00 89.06 113 SER A N 1
ATOM 871 C CA . SER A 1 113 ? 10.294 8.687 -17.942 1.00 89.06 113 SER A CA 1
ATOM 872 C C . SER A 1 113 ? 11.213 9.136 -16.794 1.00 89.06 113 SER A C 1
ATOM 874 O O . SER A 1 113 ? 11.742 8.293 -16.060 1.00 89.06 113 SER A O 1
ATOM 876 N N . PRO A 1 114 ? 11.357 10.455 -16.550 1.00 87.19 114 PRO A N 1
ATOM 877 C CA . PRO A 1 114 ? 12.121 10.964 -15.409 1.00 87.19 114 PRO A CA 1
ATOM 878 C C . PRO A 1 114 ? 11.469 10.617 -14.063 1.00 87.19 114 PRO A C 1
ATOM 880 O O . PRO A 1 114 ? 12.104 10.749 -13.020 1.00 87.19 114 PRO A O 1
ATOM 883 N N . HIS A 1 115 ? 10.213 10.164 -14.077 1.00 87.00 115 HIS A N 1
ATOM 884 C CA . HIS 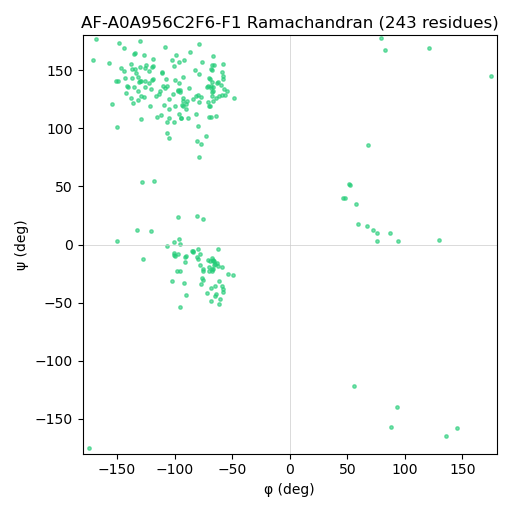A 1 115 ? 9.469 9.742 -12.894 1.00 87.00 115 HIS A CA 1
ATOM 885 C C . HIS A 1 115 ? 9.520 8.224 -12.655 1.00 87.00 115 HIS A C 1
ATOM 887 O O . HIS A 1 115 ? 8.850 7.717 -11.757 1.00 87.00 115 HIS A O 1
ATOM 893 N N . GLY A 1 116 ? 10.292 7.493 -13.464 1.00 89.12 116 GLY A N 1
ATOM 894 C CA . GLY A 1 116 ? 10.316 6.036 -13.466 1.00 89.12 116 GLY A CA 1
ATOM 895 C C . GLY A 1 116 ? 9.185 5.411 -14.296 1.00 89.12 116 GLY A C 1
ATOM 896 O O . GLY A 1 116 ? 8.240 6.100 -14.692 1.00 89.12 116 GLY A O 1
ATOM 897 N N . PRO A 1 117 ? 9.283 4.097 -14.575 1.00 90.19 117 PRO A N 1
ATOM 898 C CA . PRO A 1 117 ? 8.402 3.409 -15.520 1.00 90.19 117 PRO A CA 1
ATOM 899 C C . PRO A 1 117 ? 6.997 3.136 -14.978 1.00 90.19 117 PRO A C 1
ATOM 901 O O . PRO A 1 117 ? 6.066 2.965 -15.759 1.00 90.19 117 PRO A O 1
ATOM 904 N N . PHE A 1 118 ? 6.840 3.100 -13.654 1.00 91.88 118 PHE A N 1
ATOM 905 C CA . PHE A 1 118 ? 5.581 2.802 -12.980 1.00 91.88 118 PHE A CA 1
ATOM 906 C C . PHE A 1 118 ? 5.341 3.790 -11.844 1.00 91.88 118 PHE A C 1
ATOM 908 O O . PHE A 1 118 ? 6.282 4.298 -11.233 1.00 91.88 118 PHE A O 1
ATOM 915 N N . LYS A 1 119 ? 4.064 4.037 -11.566 1.00 95.25 119 LYS A N 1
ATOM 916 C CA . LYS A 1 119 ? 3.602 4.915 -10.495 1.00 95.25 119 LYS A CA 1
ATOM 917 C C . LYS A 1 119 ? 3.357 4.105 -9.225 1.00 95.25 119 LYS A C 1
ATOM 919 O O . LYS A 1 119 ? 2.529 3.199 -9.250 1.00 95.25 119 LYS A O 1
ATOM 924 N N . ASP A 1 120 ? 4.003 4.473 -8.120 1.00 95.81 120 ASP A N 1
ATOM 925 C CA . ASP A 1 120 ? 3.620 3.974 -6.795 1.00 95.81 120 ASP A CA 1
ATOM 926 C C . ASP A 1 120 ? 2.272 4.590 -6.386 1.00 95.81 120 ASP A C 1
ATOM 928 O O . ASP A 1 120 ? 2.148 5.801 -6.158 1.00 95.81 120 ASP A O 1
ATOM 932 N N . THR A 1 121 ? 1.239 3.751 -6.358 1.00 97.81 121 THR A N 1
ATOM 933 C CA . THR A 1 121 ? -0.139 4.159 -6.070 1.00 97.81 121 THR A CA 1
ATOM 934 C C . THR A 1 121 ? -0.570 3.868 -4.639 1.00 97.81 121 THR A C 1
ATOM 936 O O . THR A 1 121 ? -1.644 4.323 -4.256 1.00 97.81 121 THR A O 1
ATOM 939 N N . ALA A 1 122 ? 0.224 3.131 -3.850 1.00 98.25 122 ALA A N 1
ATOM 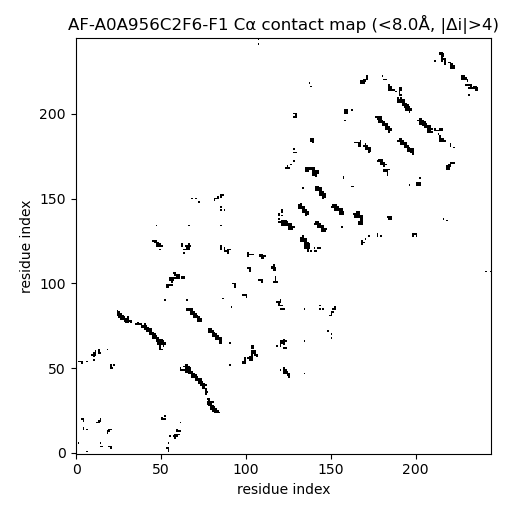940 C CA . ALA A 1 122 ? -0.119 2.718 -2.484 1.00 98.25 122 ALA A CA 1
ATOM 941 C C . ALA A 1 122 ? -1.555 2.156 -2.342 1.00 98.25 122 ALA A C 1
ATOM 943 O O . ALA A 1 122 ? -2.264 2.473 -1.388 1.00 98.25 122 ALA A O 1
ATOM 944 N N . ASN A 1 123 ? -2.008 1.364 -3.321 1.00 98.19 123 ASN A N 1
ATOM 945 C CA . ASN A 1 123 ? -3.421 1.004 -3.509 1.00 98.19 123 ASN A CA 1
ATOM 946 C C . ASN A 1 123 ? -3.797 -0.434 -3.123 1.00 98.19 123 ASN A C 1
ATOM 948 O O . ASN A 1 123 ? -4.942 -0.836 -3.322 1.00 98.19 123 ASN A O 1
ATOM 952 N N . THR A 1 124 ? -2.835 -1.238 -2.676 1.00 98.31 124 THR A N 1
ATOM 953 C CA . THR A 1 124 ? -2.985 -2.697 -2.695 1.00 98.31 124 THR A CA 1
ATOM 954 C C . THR A 1 124 ? -3.491 -3.235 -1.371 1.00 98.31 124 THR A C 1
ATOM 956 O O . THR A 1 124 ? -4.500 -3.930 -1.350 1.00 98.31 124 THR A O 1
ATOM 959 N N . ASP A 1 125 ? -2.812 -2.903 -0.275 1.00 98.12 125 ASP A N 1
ATOM 960 C CA . ASP A 1 125 ? -3.192 -3.385 1.052 1.00 98.12 125 ASP A CA 1
ATOM 961 C C . ASP A 1 125 ? -2.860 -2.363 2.146 1.00 98.12 125 ASP A C 1
ATOM 963 O O . ASP A 1 125 ? -2.256 -1.311 1.880 1.00 98.12 125 ASP A O 1
ATOM 967 N N . LEU A 1 126 ? -3.299 -2.672 3.366 1.00 98.56 126 LEU A N 1
ATOM 968 C CA . LEU A 1 126 ? -3.023 -1.947 4.595 1.00 98.56 126 LEU A CA 1
ATOM 969 C C . LEU A 1 126 ? -2.447 -2.887 5.653 1.00 98.56 126 LEU A C 1
ATOM 971 O O . LEU A 1 126 ? -2.950 -3.985 5.860 1.00 98.56 126 LEU A O 1
ATOM 975 N N . VAL A 1 127 ? -1.472 -2.403 6.419 1.00 98.38 127 VAL A N 1
ATOM 976 C CA . VAL A 1 127 ? -0.993 -3.096 7.623 1.00 98.38 127 VAL A CA 1
ATOM 977 C C . VAL A 1 127 ? -0.924 -2.131 8.799 1.00 98.38 127 VAL A C 1
ATOM 979 O O . VAL A 1 127 ? -0.523 -0.977 8.643 1.00 98.38 127 VAL A O 1
ATOM 982 N N . PHE A 1 128 ? -1.323 -2.592 9.985 1.00 98.19 128 PHE A N 1
ATOM 983 C CA . PHE A 1 128 ? -1.117 -1.856 11.228 1.00 98.19 128 PHE A CA 1
ATOM 984 C C . PHE A 1 128 ? 0.106 -2.414 11.955 1.00 98.19 128 PHE A C 1
ATOM 986 O O . PHE A 1 128 ? 0.132 -3.590 12.312 1.00 98.19 128 PHE A O 1
ATOM 993 N N . HIS A 1 129 ? 1.121 -1.583 12.171 1.00 98.38 129 HIS A N 1
ATOM 994 C CA . HIS A 1 129 ? 2.376 -1.991 12.796 1.00 98.38 129 HIS A CA 1
ATOM 995 C C . HIS A 1 129 ? 3.015 -0.814 13.542 1.00 98.38 129 HIS A C 1
ATOM 997 O O . HIS A 1 129 ? 2.963 0.320 13.068 1.00 98.38 129 HIS A O 1
ATOM 1003 N N . ALA A 1 130 ? 3.598 -1.070 14.719 1.00 96.88 130 ALA A N 1
ATOM 1004 C CA . ALA A 1 130 ? 4.246 -0.055 15.559 1.00 96.88 130 ALA A CA 1
ATOM 1005 C C . ALA A 1 130 ? 3.391 1.221 15.774 1.00 96.88 130 ALA A C 1
ATOM 1007 O O . ALA A 1 130 ? 3.884 2.348 15.713 1.00 96.88 130 ALA A O 1
ATOM 1008 N N . GLY A 1 131 ? 2.077 1.043 15.973 1.00 96.50 131 GLY A N 1
ATOM 1009 C CA . GLY A 1 131 ? 1.122 2.138 16.196 1.00 96.50 131 GLY A CA 1
ATOM 1010 C C . GLY A 1 131 ? 0.738 2.942 14.947 1.00 96.50 131 GLY A C 1
ATOM 1011 O O . GLY A 1 131 ? 0.103 3.989 15.074 1.00 96.50 131 GLY A O 1
ATOM 1012 N N . LYS A 1 132 ? 1.117 2.488 13.748 1.00 97.81 132 LYS A N 1
ATOM 1013 C CA . LYS A 1 132 ? 0.900 3.190 12.477 1.00 97.81 132 LYS A CA 1
ATOM 1014 C C . LYS A 1 132 ? 0.091 2.325 11.518 1.00 97.81 132 LYS A C 1
ATOM 1016 O O . LYS A 1 132 ? 0.354 1.133 11.389 1.00 97.81 132 LYS A O 1
ATOM 1021 N N . LEU A 1 133 ? -0.851 2.943 10.807 1.00 98.69 133 LEU A N 1
ATOM 1022 C CA . LEU A 1 133 ? -1.515 2.338 9.655 1.00 98.69 133 LEU A CA 1
ATOM 1023 C C . LEU A 1 133 ? -0.713 2.672 8.394 1.00 98.69 133 LEU A C 1
ATOM 1025 O O . LEU A 1 133 ? -0.490 3.848 8.108 1.00 98.69 133 LEU A O 1
ATOM 1029 N N . LEU A 1 134 ? -0.283 1.658 7.650 1.00 98.69 134 LEU A N 1
ATOM 1030 C CA . LEU A 1 134 ? 0.557 1.804 6.464 1.00 98.69 134 LEU A CA 1
ATOM 1031 C C . LEU A 1 134 ? -0.211 1.38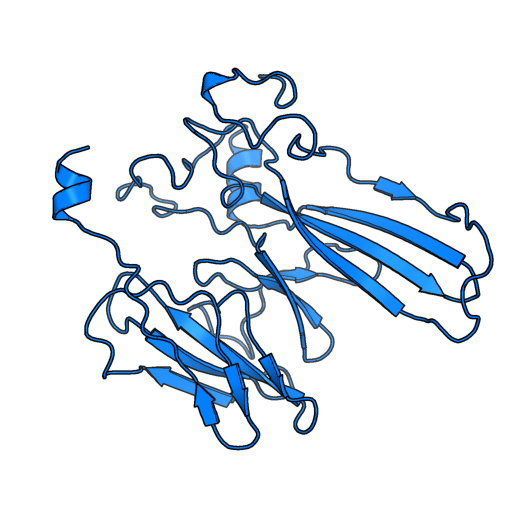5 5.210 1.00 98.69 134 LEU A C 1
ATOM 1033 O O . LEU A 1 134 ? -0.749 0.284 5.181 1.00 98.69 134 LEU A O 1
ATOM 1037 N N . ALA A 1 135 ? -0.218 2.226 4.175 1.00 98.75 135 ALA A N 1
ATOM 1038 C CA . ALA A 1 135 ? -0.712 1.892 2.839 1.00 98.75 135 ALA A CA 1
ATOM 1039 C C . ALA A 1 135 ? 0.422 1.439 1.923 1.00 98.75 135 ALA A C 1
ATOM 1041 O O . ALA A 1 135 ? 1.481 2.074 1.871 1.00 98.75 135 ALA A O 1
ATOM 1042 N N . LEU A 1 136 ? 0.186 0.330 1.220 1.00 98.50 136 LEU A N 1
ATOM 1043 C CA . LEU A 1 136 ? 1.217 -0.435 0.527 1.00 98.50 136 LEU A CA 1
ATOM 1044 C C . LEU A 1 136 ? 0.898 -0.629 -0.958 1.00 98.50 136 LEU A C 1
ATOM 1046 O O . LEU A 1 136 ? -0.265 -0.638 -1.371 1.00 98.50 136 LEU A O 1
ATOM 1050 N N . TRP A 1 137 ? 1.945 -0.817 -1.761 1.00 97.81 137 TRP A N 1
ATOM 1051 C CA . TRP A 1 137 ? 1.853 -0.977 -3.212 1.00 97.81 137 TRP A CA 1
ATOM 1052 C C . TRP A 1 137 ? 2.375 -2.333 -3.682 1.00 97.81 137 TRP A C 1
ATOM 1054 O O . TRP A 1 137 ? 3.368 -2.859 -3.174 1.00 97.81 137 TRP A O 1
ATOM 1064 N N . TRP A 1 138 ? 1.705 -2.898 -4.685 1.00 93.06 138 TRP A N 1
ATOM 1065 C CA . TRP A 1 138 ? 1.921 -4.266 -5.140 1.00 93.06 138 TRP A CA 1
ATOM 1066 C C . TRP A 1 138 ? 3.286 -4.522 -5.790 1.00 93.06 138 TRP A C 1
ATOM 1068 O O . TRP A 1 138 ? 3.687 -5.679 -5.818 1.00 93.06 138 TRP A O 1
ATOM 1078 N N . GLN A 1 139 ? 4.005 -3.507 -6.292 1.00 92.06 139 GLN A N 1
ATOM 1079 C CA . GLN A 1 139 ? 5.340 -3.670 -6.905 1.00 92.06 139 GLN A CA 1
ATOM 1080 C C . GLN A 1 139 ? 6.514 -3.377 -5.959 1.00 92.06 139 GLN A C 1
ATOM 1082 O O . GLN A 1 139 ? 7.607 -3.083 -6.431 1.00 92.06 139 GLN A O 1
ATOM 1087 N N . THR A 1 140 ? 6.331 -3.485 -4.640 1.00 93.88 140 THR A N 1
ATOM 1088 C CA . THR A 1 140 ? 7.323 -3.020 -3.652 1.00 93.88 140 THR A CA 1
ATOM 1089 C C . THR A 1 140 ? 7.431 -1.491 -3.671 1.00 93.88 140 THR A C 1
ATOM 1091 O O . THR A 1 140 ? 8.261 -0.912 -4.370 1.00 93.88 140 THR A O 1
ATOM 1094 N N . GLY A 1 141 ? 6.556 -0.830 -2.911 1.00 94.50 141 GLY A N 1
ATOM 1095 C CA . GLY A 1 141 ? 6.512 0.631 -2.787 1.00 94.50 141 GLY A CA 1
ATOM 1096 C C . GLY A 1 141 ? 7.002 1.129 -1.436 1.00 94.50 141 GLY A C 1
ATOM 1097 O O . GLY A 1 141 ? 7.192 0.345 -0.501 1.00 94.50 141 GLY A O 1
ATOM 1098 N N . VAL A 1 142 ? 7.189 2.442 -1.312 1.00 95.19 142 VAL A N 1
ATOM 1099 C CA . VAL A 1 142 ? 7.482 3.043 -0.004 1.00 95.19 142 VAL A CA 1
ATOM 1100 C C . VAL A 1 142 ? 6.167 3.153 0.772 1.00 95.19 142 VAL A C 1
ATOM 1102 O O . VAL A 1 142 ? 5.236 3.788 0.275 1.00 95.19 142 VAL A O 1
ATOM 1105 N N . PRO A 1 143 ? 6.044 2.566 1.976 1.00 97.69 143 PRO A N 1
ATOM 1106 C CA . PRO A 1 143 ? 4.793 2.624 2.723 1.00 97.69 143 PRO A CA 1
ATOM 1107 C C . PRO A 1 143 ? 4.410 4.051 3.094 1.00 97.69 143 PRO A C 1
ATOM 1109 O O . PRO A 1 143 ? 5.257 4.844 3.509 1.00 97.69 143 PRO A O 1
ATOM 1112 N N . HIS A 1 144 ? 3.120 4.357 2.998 1.00 98.38 144 HIS A N 1
ATOM 1113 C CA . HIS A 1 144 ? 2.578 5.660 3.373 1.00 98.38 144 HIS A CA 1
ATOM 1114 C C . HIS A 1 144 ? 1.843 5.552 4.709 1.00 98.38 144 HIS A C 1
ATOM 1116 O O . HIS A 1 144 ? 0.933 4.739 4.852 1.00 98.38 144 HIS A O 1
ATOM 1122 N N . VAL A 1 145 ? 2.217 6.378 5.685 1.00 98.44 145 VAL A N 1
ATOM 1123 C CA . VAL A 1 145 ? 1.569 6.418 7.001 1.00 98.44 145 VAL A CA 1
ATOM 1124 C C . VAL A 1 145 ? 0.246 7.164 6.888 1.00 98.44 145 VAL A C 1
ATOM 1126 O O . VAL A 1 145 ? 0.215 8.307 6.429 1.00 98.44 145 VAL A O 1
ATOM 1129 N N . LEU A 1 146 ? -0.836 6.549 7.352 1.00 98.75 146 LEU A N 1
ATOM 1130 C CA . LEU A 1 146 ? -2.163 7.148 7.438 1.00 98.75 146 LEU A CA 1
ATOM 1131 C C . LEU A 1 146 ? -2.532 7.389 8.904 1.00 98.75 146 LEU A C 1
ATOM 1133 O O . LEU A 1 146 ? -2.319 6.524 9.756 1.00 98.75 146 LEU A O 1
ATOM 1137 N N . SER A 1 147 ? -3.101 8.553 9.218 1.00 98.00 147 SER A N 1
ATOM 1138 C CA . SER A 1 147 ? -3.655 8.800 10.553 1.00 98.00 147 SER A CA 1
ATOM 1139 C C . SER A 1 147 ? -5.025 8.162 10.731 1.00 98.00 147 SER A C 1
ATOM 1141 O O . SER A 1 147 ? -5.851 8.159 9.825 1.00 98.00 147 SER A O 1
ATOM 1143 N N . LEU A 1 148 ? -5.312 7.715 11.949 1.00 95.81 148 LEU A N 1
ATOM 1144 C CA . LEU A 1 148 ? -6.666 7.400 12.394 1.00 95.81 148 LEU A CA 1
ATOM 1145 C C . LEU A 1 148 ? -7.136 8.479 13.385 1.00 95.81 148 LEU A C 1
ATOM 1147 O O . LEU A 1 148 ? -6.312 8.987 14.148 1.00 95.81 148 LEU A O 1
ATOM 1151 N N . PRO A 1 149 ? -8.423 8.878 13.363 1.00 95.19 149 PRO A N 1
ATOM 1152 C CA . PRO A 1 149 ? -9.499 8.380 12.492 1.00 95.19 149 PRO A CA 1
ATOM 1153 C C . PRO A 1 149 ? -9.571 9.043 11.098 1.00 95.19 149 PRO A C 1
ATOM 1155 O O . PRO A 1 149 ? -10.406 8.657 10.284 1.00 95.19 149 PRO A O 1
ATOM 1158 N N . GLY A 1 150 ? -8.776 10.084 10.829 1.00 96.56 150 GLY A N 1
ATOM 1159 C CA . GLY A 1 150 ? -8.997 10.991 9.691 1.00 96.56 150 GLY A CA 1
ATOM 1160 C C . GLY A 1 150 ? -8.535 10.501 8.310 1.00 96.56 150 GLY A C 1
ATOM 1161 O O . GLY A 1 150 ? -8.943 11.080 7.303 1.00 96.56 150 GLY A O 1
ATOM 1162 N N . LEU A 1 151 ? -7.744 9.425 8.250 1.00 98.31 151 LEU A N 1
ATOM 1163 C CA . LEU A 1 151 ? -7.127 8.847 7.045 1.00 98.31 151 LEU A CA 1
ATOM 1164 C C . LEU A 1 151 ? -6.199 9.796 6.273 1.00 98.31 151 LEU A C 1
ATOM 1166 O O . LEU A 1 151 ? -5.877 9.542 5.114 1.00 98.31 151 LEU A O 1
ATOM 1170 N N . GLU A 1 152 ? -5.740 10.886 6.888 1.00 98.31 152 GLU A N 1
ATOM 1171 C CA . GLU A 1 152 ? -4.784 11.779 6.240 1.00 98.31 152 GLU A CA 1
ATOM 1172 C C . GLU A 1 152 ? -3.419 11.099 6.086 1.00 98.31 152 GLU A C 1
ATOM 1174 O O . GLU A 1 152 ? -2.899 10.486 7.021 1.00 98.31 152 GLU A O 1
ATOM 1179 N N . THR A 1 153 ? -2.798 11.249 4.917 1.00 98.62 153 THR A N 1
ATOM 1180 C CA . THR A 1 153 ? -1.424 10.793 4.691 1.00 98.62 153 THR A CA 1
ATOM 1181 C C . THR A 1 153 ? -0.441 11.684 5.449 1.00 98.62 153 THR A C 1
ATOM 1183 O O . THR A 1 153 ? -0.413 12.900 5.263 1.00 98.62 153 THR A O 1
ATOM 1186 N N . ARG A 1 154 ? 0.369 11.082 6.323 1.00 97.94 154 ARG A N 1
ATOM 1187 C CA . ARG A 1 154 ? 1.332 11.769 7.203 1.00 97.94 154 ARG A CA 1
ATOM 1188 C C . ARG A 1 154 ? 2.766 11.739 6.692 1.00 97.94 154 ARG A C 1
ATOM 1190 O O . ARG A 1 154 ? 3.609 12.448 7.231 1.00 97.94 154 ARG A O 1
ATOM 1197 N N . GLY A 1 155 ? 3.032 10.957 5.653 1.00 95.75 155 GLY A N 1
ATOM 1198 C CA . GLY A 1 155 ? 4.343 10.839 5.029 1.00 95.75 155 GLY A CA 1
ATOM 1199 C C . GLY A 1 155 ? 4.696 9.389 4.740 1.00 95.75 155 GLY A C 1
ATOM 1200 O O . GLY A 1 155 ? 3.834 8.511 4.756 1.00 95.75 155 GLY A O 1
ATOM 1201 N N . LYS A 1 156 ? 5.978 9.157 4.472 1.00 96.12 156 LYS A N 1
ATOM 1202 C CA . LYS A 1 156 ? 6.547 7.840 4.190 1.00 96.12 156 LYS A CA 1
ATOM 1203 C C . LYS A 1 156 ? 7.085 7.199 5.468 1.00 96.12 156 LYS A C 1
ATOM 1205 O O . LYS A 1 156 ? 7.649 7.896 6.310 1.00 96.12 156 LYS A O 1
ATOM 1210 N N . GLU A 1 157 ? 6.948 5.886 5.590 1.00 96.56 157 GLU A N 1
ATOM 1211 C CA . GLU A 1 157 ? 7.609 5.104 6.636 1.00 96.56 157 GLU A CA 1
ATOM 1212 C C . GLU A 1 157 ? 8.954 4.577 6.125 1.00 96.56 157 GLU A C 1
ATOM 1214 O O . GLU A 1 157 ? 9.015 3.928 5.082 1.00 96.56 157 GLU A O 1
ATOM 1219 N N . LEU A 1 158 ? 10.026 4.867 6.868 1.00 95.94 158 LEU A N 1
ATOM 1220 C CA . LEU A 1 158 ? 11.410 4.508 6.522 1.00 95.94 158 LEU A CA 1
ATOM 1221 C C . LEU A 1 158 ? 12.074 3.619 7.589 1.00 95.94 158 LEU A C 1
ATOM 1223 O O . LEU A 1 158 ? 13.297 3.452 7.572 1.00 95.94 158 LEU A O 1
ATOM 1227 N N . PHE A 1 159 ? 11.284 3.097 8.531 1.00 95.69 159 PHE A N 1
ATOM 1228 C CA . PHE A 1 159 ? 11.645 2.087 9.529 1.00 95.69 159 PHE A CA 1
ATOM 1229 C C . PHE A 1 159 ? 12.895 2.425 10.353 1.00 95.69 159 PHE A C 1
ATOM 1231 O O . PHE A 1 159 ? 13.835 1.637 10.441 1.00 95.69 159 PHE A O 1
ATOM 1238 N N . GLY A 1 160 ? 12.937 3.631 10.924 1.00 87.44 160 GLY A N 1
ATOM 1239 C CA . GLY A 1 160 ? 14.091 4.112 11.699 1.00 87.44 160 GLY A CA 1
ATOM 1240 C C . GLY A 1 160 ? 15.109 4.936 10.901 1.00 87.44 160 GLY A C 1
ATOM 1241 O O . GLY A 1 160 ? 16.085 5.405 11.480 1.00 87.44 160 GLY A O 1
ATOM 1242 N N . GLY A 1 161 ? 14.857 5.201 9.610 1.00 78.12 161 GLY A N 1
ATOM 1243 C CA . GLY A 1 161 ? 15.362 6.419 8.959 1.00 78.12 161 GLY A CA 1
ATOM 1244 C C . GLY A 1 161 ? 16.097 6.273 7.628 1.00 78.12 161 GLY A C 1
ATOM 1245 O O . GLY A 1 161 ? 16.559 7.286 7.109 1.00 78.12 161 GLY A O 1
ATOM 1246 N N . SER A 1 162 ? 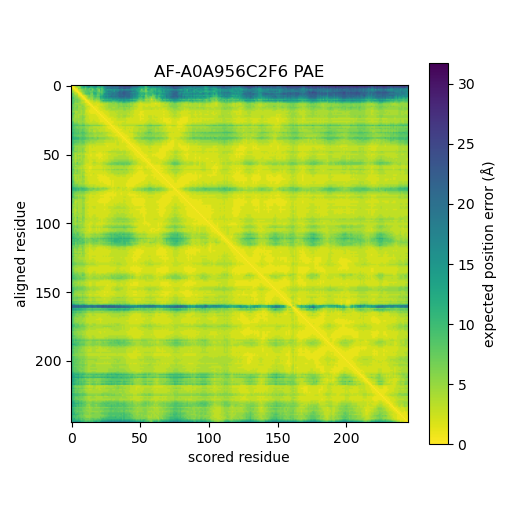16.212 5.083 7.036 1.00 71.38 162 SER A N 1
ATOM 1247 C CA . SER A 1 162 ? 16.919 4.954 5.746 1.00 71.38 162 SER A CA 1
ATOM 1248 C C . SER A 1 162 ? 16.432 3.842 4.819 1.00 71.38 162 SER A C 1
ATOM 1250 O O . SER A 1 162 ? 16.990 3.685 3.728 1.00 71.38 162 SER A O 1
ATOM 1252 N N . HIS A 1 163 ? 15.375 3.101 5.174 1.00 88.31 163 HIS A N 1
ATOM 1253 C CA . HIS A 1 163 ? 14.842 2.070 4.284 1.00 88.31 163 HIS A CA 1
ATOM 1254 C C . HIS A 1 163 ? 14.097 2.694 3.102 1.00 88.31 163 HIS A C 1
ATOM 1256 O O . HIS A 1 163 ? 12.909 2.994 3.173 1.00 88.31 163 HIS A O 1
ATOM 1262 N N . THR A 1 164 ? 14.808 2.896 1.998 1.00 83.88 164 THR A N 1
ATOM 1263 C CA . THR A 1 164 ? 14.268 3.498 0.766 1.00 83.88 164 THR A CA 1
ATOM 1264 C C . THR A 1 164 ? 13.846 2.463 -0.269 1.00 83.88 164 THR A C 1
ATOM 1266 O O . THR A 1 164 ? 13.223 2.813 -1.268 1.00 83.88 164 THR A O 1
ATOM 1269 N N . ARG A 1 165 ? 14.153 1.182 -0.031 1.00 91.88 165 ARG A N 1
ATOM 1270 C CA . ARG A 1 165 ? 13.880 0.091 -0.971 1.00 91.88 165 ARG A CA 1
ATOM 1271 C C . ARG A 1 165 ? 12.384 -0.190 -1.158 1.00 91.88 165 ARG A C 1
ATOM 1273 O O . ARG A 1 165 ? 12.008 -0.728 -2.196 1.00 91.88 165 ARG A O 1
ATOM 1280 N N . GLY A 1 166 ? 11.561 0.189 -0.180 1.00 94.06 166 GLY A N 1
ATOM 1281 C CA . GLY A 1 166 ? 10.145 -0.164 -0.123 1.00 94.06 166 GLY A CA 1
ATOM 1282 C C . GLY A 1 166 ? 9.916 -1.586 0.391 1.00 94.06 166 GLY A C 1
ATOM 1283 O O . GLY A 1 166 ? 10.870 -2.306 0.700 1.00 94.06 166 GLY A O 1
ATOM 1284 N N . ILE A 1 167 ? 8.649 -1.978 0.515 1.00 96.88 167 ILE A N 1
ATOM 1285 C CA . ILE A 1 167 ? 8.230 -3.324 0.939 1.00 96.88 167 ILE A CA 1
ATOM 1286 C C . ILE A 1 167 ? 7.064 -3.813 0.077 1.00 96.88 167 ILE A C 1
ATOM 1288 O O . ILE A 1 167 ? 6.307 -3.010 -0.474 1.00 96.88 167 ILE A O 1
ATOM 1292 N N . SER A 1 168 ? 6.904 -5.130 -0.025 1.00 96.00 168 SER A N 1
ATOM 1293 C CA . SER A 1 168 ? 5.749 -5.781 -0.644 1.00 96.00 168 SER A CA 1
ATOM 1294 C C . SER A 1 168 ? 4.438 -5.375 0.019 1.00 96.00 168 SER A C 1
ATOM 1296 O O . SER A 1 168 ? 4.411 -5.084 1.213 1.00 96.00 168 SER A O 1
ATOM 1298 N N . ALA A 1 169 ? 3.336 -5.477 -0.724 1.00 97.56 169 ALA A N 1
ATOM 1299 C CA . ALA A 1 169 ? 2.006 -5.179 -0.203 1.00 97.56 169 ALA A CA 1
ATOM 1300 C C . ALA A 1 169 ? 1.506 -6.134 0.887 1.00 97.56 169 ALA A C 1
ATOM 1302 O O . ALA A 1 169 ? 0.597 -5.760 1.609 1.00 97.56 169 ALA A O 1
ATOM 1303 N N . HIS A 1 170 ? 2.095 -7.323 1.037 1.00 97.88 170 HIS A N 1
ATOM 1304 C CA . HIS A 1 170 ? 1.592 -8.352 1.954 1.00 97.88 170 HIS A CA 1
ATOM 1305 C C . HIS A 1 170 ? 2.572 -8.718 3.077 1.00 97.88 170 HIS A C 1
ATOM 1307 O O . HIS A 1 170 ? 2.915 -9.894 3.233 1.00 97.88 170 HIS A O 1
ATOM 1313 N N . PRO A 1 171 ? 3.059 -7.753 3.877 1.00 97.94 171 PRO A N 1
ATOM 1314 C CA . PRO A 1 171 ? 3.852 -8.088 5.044 1.00 97.94 171 PRO A CA 1
ATOM 1315 C C . PRO A 1 171 ? 2.989 -8.840 6.063 1.00 97.94 171 PRO A C 1
ATOM 1317 O O . PRO A 1 171 ? 1.767 -8.684 6.112 1.00 97.94 171 PRO A O 1
ATOM 1320 N N . LYS A 1 172 ? 3.622 -9.646 6.910 1.00 98.44 172 LYS A N 1
ATOM 1321 C CA . LYS A 1 172 ? 2.950 -10.389 7.978 1.00 98.44 172 LYS A CA 1
ATOM 1322 C C . LYS A 1 172 ? 3.458 -9.890 9.320 1.00 98.44 172 LYS A C 1
ATOM 1324 O O . LYS A 1 172 ? 4.664 -9.846 9.534 1.00 98.44 172 LYS A O 1
ATOM 1329 N N . VAL A 1 173 ? 2.542 -9.518 10.210 1.00 98.38 173 VAL A N 1
ATOM 1330 C CA . VAL A 1 173 ? 2.876 -9.158 11.592 1.00 98.38 173 VAL A CA 1
ATOM 1331 C C . VAL A 1 173 ? 2.735 -10.407 12.453 1.00 98.38 173 VAL A C 1
ATOM 1333 O O . VAL A 1 173 ? 1.652 -10.993 12.508 1.00 98.38 173 VAL A O 1
ATOM 1336 N N . ASP A 1 174 ? 3.816 -10.833 13.101 1.00 98.12 174 ASP A N 1
ATOM 1337 C CA . ASP A 1 174 ? 3.775 -11.933 14.060 1.00 98.12 174 ASP A CA 1
ATOM 1338 C C . ASP A 1 174 ? 3.013 -11.470 15.319 1.00 98.12 174 ASP A C 1
ATOM 1340 O O . ASP A 1 174 ? 3.449 -10.535 15.996 1.00 98.12 174 ASP A O 1
ATOM 1344 N N . PRO A 1 175 ? 1.884 -12.107 15.682 1.00 96.81 175 PRO A N 1
ATOM 1345 C CA . PRO A 1 175 ? 1.092 -11.696 16.839 1.00 96.81 175 PRO A CA 1
ATOM 1346 C C . PRO A 1 175 ? 1.782 -11.951 18.190 1.00 96.81 175 PRO A C 1
ATOM 1348 O O . PRO A 1 175 ? 1.310 -11.453 19.211 1.00 96.81 175 PRO A O 1
ATOM 1351 N N . ARG A 1 176 ? 2.858 -12.747 18.236 1.00 96.94 176 ARG A N 1
ATOM 1352 C CA . ARG A 1 176 ? 3.602 -13.072 19.462 1.00 96.94 176 ARG A CA 1
ATOM 1353 C C . ARG A 1 176 ? 4.733 -12.089 19.723 1.00 96.94 176 ARG A C 1
ATOM 1355 O O . ARG A 1 176 ? 4.925 -11.702 20.873 1.00 96.94 176 ARG A O 1
ATOM 1362 N N . THR A 1 177 ? 5.494 -11.729 18.691 1.00 97.38 177 THR A N 1
ATOM 1363 C CA . THR A 1 177 ? 6.662 -10.839 18.824 1.00 97.38 177 THR A CA 1
ATOM 1364 C C . THR A 1 177 ? 6.342 -9.393 18.461 1.00 97.38 177 THR A C 1
ATOM 1366 O O . THR A 1 177 ? 7.023 -8.483 18.927 1.00 97.38 177 THR A O 1
ATOM 1369 N N . GLY A 1 178 ? 5.298 -9.169 17.660 1.00 98.06 178 GLY A N 1
ATOM 1370 C CA . GLY A 1 178 ? 4.972 -7.873 17.073 1.00 98.06 178 GLY A CA 1
ATOM 1371 C C . GLY A 1 178 ? 5.873 -7.493 15.898 1.00 98.06 178 GLY A C 1
ATOM 1372 O O . GLY A 1 178 ? 5.726 -6.393 15.378 1.00 98.06 178 GLY A O 1
ATOM 1373 N N . GLU A 1 179 ? 6.793 -8.366 15.479 1.00 98.31 179 GLU A N 1
ATOM 1374 C CA . GLU A 1 179 ? 7.655 -8.127 14.323 1.00 98.31 179 GLU A CA 1
ATOM 1375 C C . GLU A 1 179 ? 6.847 -8.170 13.026 1.00 98.31 179 GLU A C 1
ATOM 1377 O O . GLU A 1 179 ? 5.958 -9.004 12.854 1.00 98.31 179 GLU A O 1
ATOM 1382 N N . MET A 1 180 ? 7.190 -7.298 12.083 1.00 98.44 180 MET A N 1
ATOM 1383 C CA . MET A 1 180 ? 6.632 -7.295 10.738 1.00 98.44 180 MET A CA 1
ATOM 1384 C C . MET A 1 180 ? 7.648 -7.849 9.742 1.00 98.44 180 MET A C 1
ATOM 1386 O O . MET A 1 180 ? 8.700 -7.258 9.499 1.00 98.44 180 MET A O 1
ATOM 1390 N N . ILE A 1 181 ? 7.298 -8.974 9.132 1.00 98.56 181 ILE A N 1
ATOM 1391 C CA . ILE A 1 181 ? 8.092 -9.682 8.136 1.00 98.56 181 ILE A CA 1
ATOM 1392 C C . ILE A 1 181 ? 7.603 -9.289 6.743 1.00 98.56 181 ILE A C 1
ATOM 1394 O O . ILE A 1 181 ? 6.402 -9.307 6.475 1.00 98.56 181 ILE A O 1
ATOM 1398 N N . PHE A 1 182 ? 8.522 -8.965 5.838 1.00 97.69 182 PHE A N 1
ATOM 1399 C CA . PHE A 1 182 ? 8.193 -8.556 4.476 1.00 97.69 182 PHE A CA 1
ATOM 1400 C C . PHE A 1 182 ? 9.214 -9.066 3.458 1.00 97.69 182 PHE A C 1
ATOM 1402 O O . PHE A 1 182 ? 10.304 -9.528 3.805 1.00 97.69 182 PHE A O 1
ATOM 1409 N N . ILE A 1 183 ? 8.862 -8.929 2.181 1.00 96.69 183 ILE A N 1
ATOM 1410 C CA . ILE A 1 183 ? 9.798 -9.080 1.068 1.00 96.69 183 ILE A CA 1
ATOM 1411 C C . ILE A 1 183 ? 9.885 -7.783 0.275 1.00 96.69 183 ILE A C 1
ATOM 1413 O O . ILE A 1 183 ? 8.947 -6.990 0.250 1.00 96.69 183 ILE A O 1
ATOM 1417 N N . ALA A 1 184 ? 11.010 -7.562 -0.384 1.00 95.81 184 ALA A N 1
ATOM 1418 C CA . ALA A 1 184 ? 11.165 -6.531 -1.396 1.00 95.81 184 ALA A CA 1
ATOM 1419 C C . ALA A 1 184 ? 11.689 -7.192 -2.668 1.00 95.81 184 ALA A C 1
ATOM 1421 O O . ALA A 1 184 ? 12.574 -8.040 -2.612 1.00 95.81 184 ALA A O 1
ATOM 1422 N N . PHE A 1 185 ? 11.130 -6.840 -3.819 1.00 94.00 185 PHE A N 1
ATOM 1423 C CA . PHE A 1 185 ? 11.564 -7.389 -5.102 1.00 94.00 185 PHE A CA 1
ATOM 1424 C C . PHE A 1 185 ? 11.687 -6.285 -6.147 1.00 94.00 185 PHE A C 1
ATOM 1426 O O . PHE A 1 185 ? 11.294 -5.136 -5.935 1.00 94.00 185 PHE A O 1
ATOM 1433 N N . GLY A 1 186 ? 12.368 -6.571 -7.250 1.00 90.62 186 GLY A N 1
ATOM 1434 C CA . GLY A 1 186 ? 12.632 -5.559 -8.267 1.00 90.62 186 GLY A CA 1
ATOM 1435 C C . GLY A 1 186 ? 13.162 -6.119 -9.576 1.00 90.62 186 GLY A C 1
ATOM 1436 O O . GLY A 1 186 ? 13.406 -7.312 -9.732 1.00 90.62 186 GLY A O 1
ATOM 1437 N N . MET A 1 187 ? 13.351 -5.217 -10.539 1.00 88.31 187 MET A N 1
ATOM 1438 C CA . MET A 1 187 ? 13.802 -5.566 -11.890 1.00 88.31 187 MET A CA 1
ATOM 1439 C C . MET A 1 187 ? 15.329 -5.707 -12.029 1.00 88.31 187 MET A C 1
ATOM 1441 O O . MET A 1 187 ? 15.817 -6.068 -13.099 1.00 88.31 187 MET A O 1
ATOM 1445 N N . ARG A 1 188 ? 16.101 -5.398 -10.982 1.00 89.50 188 ARG A N 1
ATOM 1446 C CA . ARG A 1 188 ? 17.573 -5.453 -10.963 1.00 89.50 188 ARG A CA 1
ATOM 1447 C C . ARG A 1 188 ? 18.047 -6.233 -9.731 1.00 89.50 188 ARG A C 1
ATOM 1449 O O . ARG A 1 188 ? 17.324 -6.213 -8.741 1.00 89.50 188 ARG A O 1
ATOM 1456 N N . PRO A 1 189 ? 19.230 -6.876 -9.768 1.00 91.69 189 PRO A N 1
ATOM 1457 C CA . PRO A 1 189 ? 19.813 -7.496 -8.583 1.00 91.69 189 PRO A CA 1
ATOM 1458 C C . PRO A 1 189 ? 20.024 -6.483 -7.438 1.00 91.69 189 PRO A C 1
ATOM 1460 O O . PRO A 1 189 ? 20.452 -5.360 -7.724 1.00 91.69 189 PRO A O 1
ATOM 1463 N N . PRO A 1 190 ? 19.808 -6.878 -6.168 1.00 93.62 190 PRO A N 1
ATOM 1464 C CA . PRO A 1 190 ? 19.195 -8.143 -5.741 1.00 93.62 190 PRO A CA 1
ATOM 1465 C C . PRO A 1 190 ? 17.709 -8.233 -6.143 1.00 93.62 190 PRO A C 1
ATOM 1467 O O . PRO A 1 190 ? 16.943 -7.294 -5.953 1.00 93.62 190 PRO A O 1
ATOM 1470 N N . TYR A 1 191 ? 17.303 -9.368 -6.732 1.00 94.38 191 TYR A N 1
ATOM 1471 C CA . TYR A 1 191 ? 15.952 -9.529 -7.298 1.00 94.38 191 TYR A CA 1
ATOM 1472 C C . TYR A 1 191 ? 14.869 -9.752 -6.241 1.00 94.38 191 TYR A C 1
ATOM 1474 O O . TYR A 1 191 ? 13.715 -9.388 -6.468 1.00 94.38 191 TYR A O 1
ATOM 1482 N N . LEU A 1 192 ? 15.250 -10.350 -5.113 1.00 95.44 192 LEU A N 1
ATOM 1483 C CA . LEU A 1 192 ? 14.410 -10.589 -3.950 1.00 95.44 192 LEU A CA 1
ATOM 1484 C C . LEU A 1 192 ? 15.238 -10.357 -2.690 1.00 95.44 192 LEU A C 1
ATOM 1486 O O . LEU A 1 192 ? 16.375 -10.819 -2.586 1.00 95.44 192 LEU A O 1
ATOM 1490 N N . GLU A 1 193 ? 14.645 -9.674 -1.730 1.00 95.88 193 GLU A N 1
ATOM 1491 C CA . GLU A 1 193 ? 15.211 -9.368 -0.428 1.00 95.88 193 GLU A CA 1
ATOM 1492 C C . GLU A 1 193 ? 14.174 -9.709 0.648 1.00 95.88 193 GLU A C 1
ATOM 1494 O O . GLU A 1 193 ? 12.970 -9.529 0.451 1.00 95.88 193 GLU A O 1
ATOM 1499 N N . TYR A 1 194 ? 14.646 -10.205 1.785 1.00 97.00 194 TYR A N 1
ATOM 1500 C CA . TYR A 1 194 ? 13.849 -10.520 2.964 1.00 97.00 194 TYR A CA 1
ATOM 1501 C C . TYR A 1 194 ? 14.116 -9.483 4.050 1.00 97.00 194 TYR A C 1
ATOM 1503 O O . TYR A 1 194 ? 15.274 -9.132 4.290 1.00 97.00 194 TYR A O 1
ATOM 1511 N N . GLY A 1 195 ? 13.064 -9.015 4.721 1.00 97.12 195 GLY A N 1
ATOM 1512 C CA . GLY A 1 195 ? 13.177 -8.010 5.768 1.00 97.12 195 GLY A CA 1
ATOM 1513 C C . GLY A 1 195 ? 12.323 -8.288 6.997 1.00 97.12 195 GLY A C 1
ATOM 1514 O O . GLY A 1 195 ? 11.258 -8.900 6.915 1.00 97.12 195 GLY A O 1
ATOM 1515 N N . VAL A 1 196 ? 12.806 -7.801 8.140 1.00 98.00 196 VAL A N 1
ATOM 1516 C CA . VAL A 1 196 ? 12.111 -7.820 9.430 1.00 98.00 196 VAL A CA 1
ATOM 1517 C C . VAL A 1 196 ? 12.185 -6.429 10.042 1.00 98.00 196 VAL A C 1
ATOM 1519 O O . VAL A 1 196 ? 13.274 -5.880 10.232 1.00 98.00 196 VAL A O 1
ATOM 1522 N N . VAL A 1 197 ? 11.027 -5.868 10.367 1.00 98.25 197 VAL A N 1
ATOM 1523 C CA . VAL A 1 197 ? 10.892 -4.665 11.189 1.00 98.25 197 VAL A CA 1
ATOM 1524 C C . VAL A 1 197 ? 10.493 -5.108 12.593 1.00 98.25 197 VAL A C 1
ATOM 1526 O O . VAL A 1 197 ? 9.565 -5.899 12.746 1.00 98.25 197 VAL A O 1
ATOM 1529 N N . GLY A 1 198 ? 11.197 -4.622 13.611 1.00 97.94 198 GLY A N 1
ATOM 1530 C CA . GLY A 1 198 ? 10.857 -4.887 15.005 1.00 97.94 198 GLY A CA 1
ATOM 1531 C C . GLY A 1 198 ? 9.529 -4.243 15.402 1.00 97.94 198 GLY A C 1
ATOM 1532 O O . GLY A 1 198 ? 9.074 -3.296 14.761 1.00 97.94 198 GLY A O 1
ATOM 1533 N N . ALA A 1 199 ? 8.938 -4.705 16.507 1.00 97.94 199 ALA A N 1
ATOM 1534 C CA . ALA A 1 199 ? 7.694 -4.147 17.055 1.00 97.94 199 ALA A CA 1
ATOM 1535 C C . ALA A 1 199 ? 7.782 -2.643 17.404 1.00 97.94 199 ALA A C 1
ATOM 1537 O O . ALA A 1 199 ? 6.762 -1.963 17.528 1.00 97.94 199 ALA A O 1
ATOM 1538 N N . ASP A 1 200 ? 9.000 -2.119 17.559 1.00 96.88 200 ASP A N 1
ATOM 1539 C CA . ASP A 1 200 ? 9.310 -0.701 17.767 1.00 96.88 200 ASP A CA 1
ATOM 1540 C C . ASP A 1 200 ? 9.247 0.138 16.475 1.00 96.88 200 ASP A C 1
ATOM 1542 O O . ASP A 1 200 ? 9.316 1.366 16.523 1.00 96.88 200 ASP A O 1
ATOM 1546 N N . GLY A 1 201 ? 9.095 -0.510 15.317 1.00 96.31 201 GLY A N 1
ATOM 1547 C CA . GLY A 1 201 ? 9.070 0.129 14.008 1.00 96.31 201 GLY A CA 1
ATOM 1548 C C . GLY A 1 201 ? 10.447 0.327 13.373 1.00 96.31 201 GLY A C 1
AT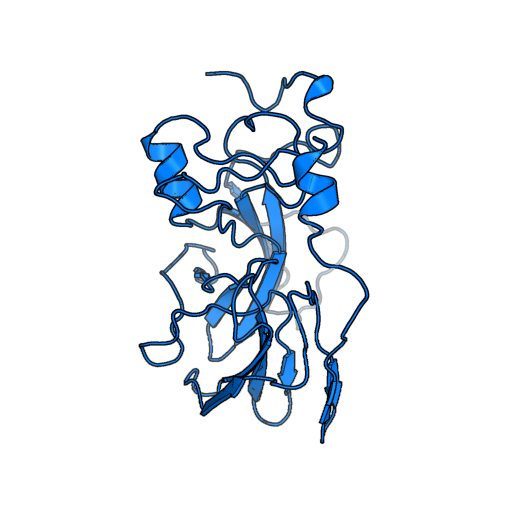OM 1549 O O . GLY A 1 201 ? 10.522 1.003 12.348 1.00 96.31 201 GLY A O 1
ATOM 1550 N N . THR A 1 202 ? 11.517 -0.245 13.930 1.00 96.88 202 THR A N 1
ATOM 1551 C CA . THR A 1 202 ? 12.879 -0.135 13.385 1.00 96.88 202 THR A CA 1
ATOM 1552 C C . THR A 1 202 ? 13.218 -1.341 12.511 1.00 96.88 202 THR A C 1
ATOM 1554 O O . THR A 1 202 ? 12.903 -2.480 12.855 1.00 96.88 202 THR A O 1
ATOM 1557 N N . LEU A 1 203 ? 13.881 -1.123 11.371 1.00 97.31 203 LEU A N 1
ATOM 1558 C CA . LEU A 1 203 ? 14.378 -2.213 10.530 1.00 97.31 203 LEU A CA 1
ATOM 1559 C C . LEU A 1 203 ? 15.449 -3.013 11.290 1.00 97.31 203 LEU A C 1
ATOM 1561 O O . LEU A 1 203 ? 16.552 -2.523 11.524 1.00 97.31 203 LEU A O 1
ATOM 1565 N N . ALA A 1 204 ? 15.121 -4.247 11.666 1.00 96.25 204 ALA A N 1
ATOM 1566 C CA . ALA A 1 204 ? 15.985 -5.122 12.454 1.00 96.25 204 ALA A CA 1
ATOM 1567 C C . ALA A 1 204 ? 16.859 -6.022 11.570 1.00 96.25 204 ALA A C 1
ATOM 1569 O O . ALA A 1 204 ? 17.995 -6.342 11.922 1.00 96.25 204 ALA A O 1
ATOM 1570 N N . HIS A 1 205 ? 16.338 -6.433 10.413 1.00 96.38 205 HIS A N 1
ATOM 1571 C CA . HIS A 1 205 ? 17.039 -7.307 9.482 1.00 96.38 205 HIS A CA 1
ATOM 1572 C C . HIS A 1 205 ? 16.632 -7.015 8.040 1.00 96.38 205 HIS A C 1
ATOM 1574 O O . HIS A 1 205 ? 15.455 -6.791 7.761 1.00 96.38 205 HIS A O 1
ATOM 1580 N N . PHE A 1 206 ? 17.598 -7.053 7.122 1.00 96.69 206 PHE A N 1
ATOM 1581 C CA . PHE A 1 206 ? 17.353 -6.951 5.688 1.00 96.69 206 PHE A CA 1
ATOM 1582 C C . PHE A 1 206 ? 18.479 -7.645 4.915 1.00 96.69 206 PHE A C 1
ATOM 1584 O O . PHE A 1 206 ? 19.647 -7.293 5.088 1.00 96.69 206 PHE A O 1
ATOM 1591 N N . THR A 1 207 ? 18.151 -8.646 4.098 1.00 96.19 207 THR A N 1
ATOM 1592 C CA . THR A 1 207 ? 19.146 -9.455 3.375 1.00 96.19 207 THR A CA 1
ATOM 1593 C C . THR A 1 207 ? 18.662 -9.839 1.976 1.00 96.19 207 THR A C 1
ATOM 1595 O O . THR A 1 207 ? 17.478 -10.141 1.806 1.00 96.19 207 THR A O 1
ATOM 1598 N N . PRO A 1 208 ? 19.545 -9.883 0.962 1.00 96.38 208 PRO A N 1
ATOM 1599 C CA . PRO A 1 208 ? 19.200 -10.444 -0.338 1.00 96.38 208 PRO A CA 1
ATOM 1600 C C . PRO A 1 208 ? 18.996 -11.964 -0.262 1.00 96.38 208 PRO A C 1
ATOM 1602 O O . PRO A 1 208 ? 19.624 -12.654 0.543 1.00 96.38 208 PRO A O 1
ATOM 1605 N N . ILE A 1 209 ? 18.148 -12.488 -1.147 1.00 95.50 209 ILE A N 1
ATOM 1606 C CA . ILE A 1 209 ? 17.952 -13.921 -1.384 1.00 95.50 209 ILE A CA 1
ATOM 1607 C C . ILE A 1 209 ? 18.641 -14.285 -2.701 1.00 95.50 209 ILE A C 1
ATOM 1609 O O . ILE A 1 209 ? 18.066 -14.183 -3.785 1.00 95.50 209 ILE A O 1
ATOM 1613 N N . GLU A 1 210 ? 19.904 -14.695 -2.604 1.00 93.06 210 GLU A N 1
ATOM 1614 C CA . GLU A 1 210 ? 20.791 -14.907 -3.760 1.00 93.06 210 GLU A CA 1
ATOM 1615 C C . GLU A 1 210 ? 20.375 -16.075 -4.665 1.00 93.06 210 GLU A C 1
ATOM 1617 O O . GLU A 1 210 ? 20.752 -16.121 -5.833 1.00 93.06 210 GLU A O 1
ATOM 1622 N N . SER A 1 211 ? 19.587 -17.019 -4.144 1.00 90.69 211 SER A N 1
ATOM 1623 C CA . SER A 1 211 ? 19.142 -18.197 -4.892 1.00 90.69 211 SER A CA 1
ATOM 1624 C C . SER A 1 211 ? 18.123 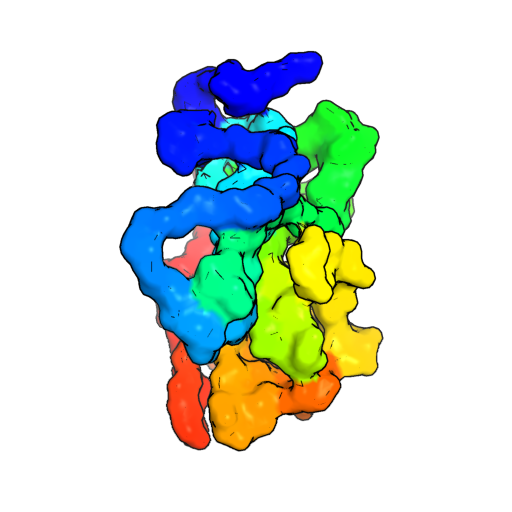-17.885 -5.991 1.00 90.69 211 SER A C 1
ATOM 1626 O O . SER A 1 211 ? 17.883 -18.743 -6.839 1.00 90.69 211 SER A O 1
ATOM 1628 N N . VAL A 1 212 ? 17.529 -16.686 -6.002 1.00 90.69 212 VAL A N 1
ATOM 1629 C CA . VAL A 1 212 ? 16.562 -16.269 -7.025 1.00 90.69 212 VAL A CA 1
ATOM 1630 C C . VAL A 1 212 ? 17.315 -15.783 -8.273 1.00 90.69 212 VAL A C 1
ATOM 1632 O O . VAL A 1 212 ? 17.950 -14.728 -8.234 1.00 90.69 212 VAL A O 1
ATOM 1635 N N . PRO A 1 213 ? 17.242 -16.503 -9.411 1.00 87.19 213 PRO A N 1
ATOM 1636 C CA . PRO A 1 213 ? 18.148 -16.289 -10.544 1.00 87.19 213 PRO A CA 1
ATOM 1637 C C . PRO A 1 213 ? 17.771 -15.096 -11.437 1.00 87.19 213 PRO A C 1
ATOM 1639 O O . PRO A 1 213 ? 18.469 -14.806 -12.407 1.00 87.19 213 PRO A O 1
ATOM 1642 N N . GLY A 1 214 ? 16.647 -14.430 -11.176 1.00 91.50 214 GLY A N 1
ATOM 1643 C CA . GLY A 1 214 ? 16.127 -13.375 -12.038 1.00 91.50 214 GLY A CA 1
ATOM 1644 C C . GLY A 1 214 ? 14.902 -12.687 -11.457 1.00 91.50 214 GLY A C 1
ATOM 1645 O O . GLY A 1 214 ? 14.465 -12.985 -10.350 1.00 91.50 214 GLY A O 1
ATOM 1646 N N . VAL A 1 215 ? 14.315 -11.778 -12.233 1.00 91.38 215 VAL A N 1
ATOM 1647 C CA . VAL A 1 215 ? 13.110 -11.051 -11.820 1.00 91.38 215 VAL A CA 1
ATOM 1648 C C . VAL A 1 215 ? 11.964 -12.032 -11.586 1.00 91.38 215 VAL A C 1
ATOM 1650 O O . VAL A 1 215 ? 11.637 -12.844 -12.457 1.00 91.38 215 VAL A O 1
ATOM 1653 N N . ARG A 1 216 ? 11.350 -11.938 -10.408 1.00 89.38 216 ARG A N 1
ATOM 1654 C CA . ARG A 1 216 ? 10.161 -12.690 -10.010 1.00 89.38 216 ARG A CA 1
ATOM 1655 C C . ARG A 1 216 ? 9.207 -11.743 -9.318 1.00 89.38 216 ARG A C 1
ATOM 1657 O O . ARG A 1 216 ? 9.570 -11.121 -8.323 1.00 89.38 216 ARG A O 1
ATOM 1664 N N . TYR A 1 217 ? 7.996 -11.632 -9.844 1.00 87.75 217 TYR A N 1
ATOM 1665 C CA . TYR A 1 217 ? 6.950 -10.892 -9.156 1.00 87.75 217 TYR A CA 1
ATOM 1666 C C . TYR A 1 217 ? 6.369 -11.781 -8.058 1.00 87.75 217 TYR A C 1
ATOM 1668 O O . TYR A 1 217 ? 5.575 -12.681 -8.334 1.00 87.75 217 TYR A O 1
ATOM 1676 N N . GLN A 1 218 ? 6.782 -11.536 -6.816 1.00 89.00 218 GLN A N 1
ATOM 1677 C CA . GLN A 1 218 ? 6.272 -12.248 -5.646 1.00 89.00 218 GLN A CA 1
ATOM 1678 C C . GLN A 1 218 ? 5.238 -11.382 -4.947 1.00 89.00 218 GLN A C 1
ATOM 1680 O O . GLN A 1 218 ? 5.576 -10.392 -4.310 1.00 89.00 218 GLN A O 1
ATOM 1685 N N . HIS A 1 219 ? 3.964 -11.730 -5.101 1.00 92.75 219 HIS A N 1
ATOM 1686 C CA . HIS A 1 219 ? 2.905 -10.912 -4.523 1.00 92.75 219 HIS A CA 1
ATOM 1687 C C . HIS A 1 219 ? 2.848 -11.036 -2.997 1.00 92.75 219 HIS A C 1
ATOM 1689 O O . HIS A 1 219 ? 2.689 -10.031 -2.313 1.00 92.75 219 HIS A O 1
ATOM 1695 N N . ASP A 1 220 ? 2.998 -12.256 -2.480 1.00 95.81 220 ASP A N 1
ATOM 1696 C CA . ASP A 1 220 ? 2.731 -12.593 -1.083 1.00 95.81 220 ASP A CA 1
ATOM 1697 C C . ASP A 1 220 ? 3.855 -13.460 -0.485 1.00 95.81 220 ASP A C 1
ATOM 1699 O O . ASP A 1 220 ? 4.674 -14.039 -1.204 1.00 95.81 220 ASP A O 1
ATOM 1703 N N . ILE A 1 221 ? 3.877 -13.551 0.841 1.00 95.88 221 ILE A N 1
ATOM 1704 C CA . ILE A 1 221 ? 4.787 -14.336 1.679 1.00 95.88 221 ILE A CA 1
ATOM 1705 C C . ILE A 1 221 ? 3.955 -15.071 2.736 1.00 95.88 221 ILE A C 1
ATOM 1707 O O . ILE A 1 221 ? 2.958 -14.552 3.225 1.00 95.88 221 ILE A O 1
ATOM 1711 N N . ALA A 1 222 ? 4.370 -16.266 3.149 1.00 97.06 222 ALA A N 1
ATOM 1712 C CA . ALA A 1 222 ? 3.802 -16.907 4.336 1.00 97.06 222 ALA A CA 1
ATOM 1713 C C . ALA A 1 222 ? 4.830 -16.961 5.469 1.00 97.06 222 ALA A C 1
ATOM 1715 O O . ALA A 1 222 ? 6.025 -17.114 5.224 1.00 97.06 222 ALA A O 1
ATOM 1716 N N . ILE A 1 223 ? 4.360 -16.863 6.713 1.00 97.25 223 ILE A N 1
ATOM 1717 C CA . ILE A 1 223 ? 5.192 -17.039 7.906 1.00 97.25 223 ILE A CA 1
ATOM 1718 C C . ILE A 1 223 ? 4.634 -18.154 8.787 1.00 97.25 223 ILE A C 1
ATOM 1720 O O . ILE A 1 223 ? 3.432 -18.407 8.839 1.00 97.25 223 ILE A O 1
ATOM 1724 N N . THR A 1 224 ? 5.536 -18.824 9.484 1.00 97.00 224 THR A N 1
ATOM 1725 C CA . THR A 1 224 ? 5.267 -19.793 10.546 1.00 97.00 224 THR A CA 1
ATOM 1726 C C . THR A 1 224 ? 6.126 -19.421 11.750 1.00 97.00 224 THR A C 1
ATOM 1728 O O . THR A 1 224 ? 7.000 -18.569 11.636 1.00 97.00 224 THR A O 1
ATOM 1731 N N . GLU A 1 225 ? 5.962 -20.119 12.875 1.00 95.19 225 GLU A N 1
ATOM 1732 C CA . GLU A 1 225 ? 6.785 -19.891 14.076 1.00 95.19 225 GLU A CA 1
ATOM 1733 C C . GLU A 1 225 ? 8.304 -19.963 13.815 1.00 95.19 225 GLU A C 1
ATOM 1735 O O . GLU A 1 225 ? 9.083 -19.394 14.571 1.00 95.19 225 GLU A O 1
ATOM 1740 N N . ARG A 1 226 ? 8.751 -20.684 12.776 1.00 95.69 226 ARG A N 1
ATOM 1741 C CA . ARG A 1 226 ? 10.186 -20.917 12.516 1.00 95.69 226 ARG A CA 1
ATOM 1742 C C . ARG A 1 226 ? 10.656 -20.572 11.109 1.00 95.69 226 ARG A C 1
ATOM 1744 O O . ARG A 1 226 ? 11.859 -20.568 10.868 1.00 95.69 226 ARG A O 1
ATOM 1751 N N . PHE A 1 227 ? 9.740 -20.341 10.174 1.00 96.88 227 PHE A N 1
ATOM 1752 C CA . PHE A 1 227 ? 10.074 -20.189 8.761 1.00 96.88 227 PHE A CA 1
ATOM 1753 C C . PHE A 1 227 ? 9.256 -19.089 8.109 1.00 96.88 227 PHE A C 1
ATOM 1755 O O . PHE A 1 227 ? 8.032 -19.066 8.242 1.00 96.88 227 PHE A O 1
ATOM 1762 N N . ALA A 1 228 ? 9.940 -18.268 7.320 1.00 96.38 228 ALA A N 1
ATOM 1763 C CA . ALA A 1 228 ? 9.351 -17.519 6.226 1.00 96.38 228 ALA A CA 1
ATOM 1764 C C . ALA A 1 228 ? 9.373 -18.384 4.955 1.00 96.38 228 ALA A C 1
ATOM 1766 O O . ALA A 1 228 ? 10.379 -19.025 4.648 1.00 96.38 228 ALA A O 1
ATOM 1767 N N . VAL A 1 229 ? 8.264 -18.410 4.220 1.00 95.88 229 VAL A N 1
ATOM 1768 C CA . VAL A 1 229 ? 8.096 -19.174 2.981 1.00 95.88 229 VAL A CA 1
ATOM 1769 C C . VAL A 1 229 ? 7.982 -18.197 1.819 1.00 95.88 229 VAL A C 1
ATOM 1771 O O . VAL A 1 229 ? 6.995 -17.472 1.693 1.00 95.88 229 VAL A O 1
ATOM 1774 N N . LEU A 1 230 ? 9.008 -18.204 0.971 1.00 93.44 230 LEU A N 1
ATOM 1775 C CA . LEU A 1 230 ? 9.116 -17.387 -0.235 1.00 93.44 230 LEU A CA 1
ATOM 1776 C C . LEU A 1 230 ? 8.677 -18.207 -1.448 1.00 93.44 230 LEU A C 1
ATOM 1778 O O . LEU A 1 230 ? 9.106 -19.350 -1.613 1.00 93.44 230 LEU A O 1
ATOM 1782 N N . MET A 1 231 ? 7.825 -17.634 -2.296 1.00 89.75 231 MET A N 1
ATOM 1783 C CA . MET A 1 231 ? 7.210 -18.342 -3.420 1.00 89.75 231 MET A CA 1
ATOM 1784 C C . MET A 1 231 ? 7.838 -17.891 -4.746 1.00 89.75 231 MET A C 1
ATOM 1786 O O . MET A 1 231 ? 7.428 -16.887 -5.326 1.00 89.75 231 MET A O 1
ATOM 1790 N N . ASP A 1 232 ? 8.825 -18.643 -5.244 1.00 88.50 232 ASP A N 1
ATOM 1791 C CA . ASP A 1 232 ? 9.403 -18.444 -6.586 1.00 88.50 232 ASP A CA 1
ATOM 1792 C C . ASP A 1 232 ? 8.457 -19.005 -7.665 1.00 88.50 232 ASP A C 1
ATOM 1794 O O . ASP A 1 232 ? 8.520 -20.175 -8.047 1.00 88.50 232 ASP A O 1
ATOM 1798 N N . LEU A 1 233 ? 7.508 -18.170 -8.092 1.00 89.88 233 LEU A N 1
ATOM 1799 C CA . LEU A 1 233 ? 6.453 -18.506 -9.052 1.00 89.88 233 LEU A CA 1
ATOM 1800 C C . LEU A 1 233 ? 6.827 -18.088 -10.487 1.00 89.88 233 LEU A C 1
ATOM 1802 O O . LEU A 1 233 ? 7.601 -17.150 -10.678 1.00 89.88 233 LEU A O 1
ATOM 1806 N N . PRO A 1 234 ? 6.240 -18.710 -11.530 1.00 90.75 234 PRO A N 1
ATOM 1807 C CA . PRO A 1 234 ? 6.660 -18.522 -12.924 1.00 90.75 234 PRO A CA 1
ATOM 1808 C C . PRO A 1 234 ? 6.224 -17.185 -13.564 1.00 90.75 234 PRO A C 1
ATOM 1810 O O . PRO A 1 234 ? 6.161 -17.092 -14.787 1.00 90.75 234 PRO A O 1
ATOM 1813 N N . MET A 1 235 ? 5.926 -16.144 -12.776 1.00 90.44 235 MET A N 1
ATOM 1814 C CA . MET A 1 235 ? 5.586 -14.811 -13.287 1.00 90.44 235 MET A CA 1
ATOM 1815 C C . MET A 1 235 ? 6.825 -13.911 -13.326 1.00 90.44 235 MET A C 1
ATOM 1817 O O . MET A 1 235 ? 7.330 -13.457 -12.295 1.00 90.44 235 MET A O 1
ATOM 1821 N N . PHE A 1 236 ? 7.303 -13.628 -14.535 1.00 90.00 236 PHE A N 1
ATOM 1822 C CA . PHE A 1 236 ? 8.469 -12.786 -14.783 1.00 90.00 236 PHE A CA 1
ATOM 1823 C C . PHE A 1 236 ? 8.304 -11.990 -16.088 1.00 90.00 236 PHE A C 1
ATOM 1825 O O . PHE A 1 236 ? 7.599 -12.440 -16.992 1.00 90.00 236 PHE A O 1
ATOM 1832 N N . PRO A 1 237 ? 8.933 -10.807 -16.204 1.00 88.25 237 PRO A N 1
ATOM 1833 C CA . PRO A 1 237 ? 8.929 -10.050 -17.448 1.00 88.25 237 PRO A CA 1
ATOM 1834 C C . PRO A 1 237 ? 9.754 -10.775 -18.520 1.00 88.25 237 PRO A C 1
ATOM 1836 O O . PRO A 1 237 ? 10.879 -11.198 -18.254 1.00 88.25 237 PRO A O 1
ATOM 1839 N N . ASP A 1 238 ? 9.214 -10.871 -19.736 1.00 90.25 238 ASP A N 1
ATOM 1840 C CA . ASP A 1 238 ? 9.899 -11.419 -20.911 1.00 90.25 238 ASP A CA 1
ATOM 1841 C C . ASP A 1 238 ? 10.290 -10.278 -21.874 1.00 90.25 238 ASP A C 1
ATOM 1843 O O . ASP A 1 238 ? 9.429 -9.741 -22.582 1.00 90.25 238 ASP A O 1
ATOM 1847 N N . PRO A 1 239 ? 11.582 -9.895 -21.938 1.00 87.56 239 PRO A N 1
ATOM 1848 C CA . PRO A 1 239 ? 12.049 -8.852 -22.849 1.00 87.56 239 PRO A CA 1
ATOM 1849 C C . PRO A 1 239 ? 11.828 -9.182 -24.330 1.00 87.56 239 PRO A C 1
ATOM 1851 O O . PRO A 1 239 ? 11.619 -8.273 -25.132 1.00 87.56 239 PRO A O 1
ATOM 1854 N N . ALA A 1 240 ? 11.872 -10.464 -24.710 1.00 91.38 240 ALA A N 1
ATOM 1855 C CA . ALA A 1 240 ? 11.669 -10.889 -26.091 1.00 91.38 240 ALA A CA 1
ATOM 1856 C C . ALA A 1 240 ? 10.191 -10.828 -26.492 1.00 91.38 240 ALA A C 1
ATOM 1858 O O . ALA A 1 240 ? 9.894 -10.577 -27.661 1.00 91.38 240 ALA A O 1
ATOM 1859 N N . ALA A 1 241 ? 9.272 -11.041 -25.546 1.00 89.69 241 ALA A N 1
ATOM 1860 C CA . ALA A 1 241 ? 7.852 -10.770 -25.750 1.00 89.69 241 ALA A CA 1
ATOM 1861 C C . ALA A 1 241 ? 7.598 -9.261 -25.864 1.00 89.69 241 ALA A C 1
ATOM 1863 O O . ALA A 1 241 ? 7.006 -8.832 -26.846 1.00 89.69 241 ALA A O 1
ATOM 1864 N N . LEU A 1 242 ? 8.135 -8.453 -24.940 1.00 87.12 242 LEU A N 1
ATOM 1865 C CA . LEU A 1 242 ? 7.962 -6.994 -24.952 1.00 87.12 242 LEU A CA 1
ATOM 1866 C C . LEU A 1 242 ? 8.456 -6.347 -26.258 1.00 87.12 242 LEU A C 1
ATOM 1868 O O . LEU A 1 242 ? 7.821 -5.435 -26.777 1.00 87.12 242 LEU A O 1
ATOM 1872 N N . ALA A 1 243 ? 9.567 -6.833 -26.821 1.00 88.44 243 ALA A N 1
ATOM 1873 C CA . ALA A 1 243 ? 10.116 -6.323 -28.079 1.00 88.44 243 ALA A CA 1
ATOM 1874 C C . ALA A 1 243 ? 9.224 -6.583 -29.312 1.00 88.44 243 ALA A C 1
ATOM 1876 O O . ALA A 1 243 ? 9.466 -5.991 -30.364 1.00 88.44 243 ALA A O 1
ATOM 1877 N N . LYS A 1 244 ? 8.221 -7.465 -29.212 1.00 89.81 244 LYS A N 1
ATOM 1878 C CA . LYS A 1 244 ? 7.284 -7.778 -30.304 1.00 89.81 244 LYS A CA 1
ATOM 1879 C C . LYS A 1 244 ? 6.041 -6.878 -30.317 1.00 89.81 244 LYS A C 1
ATOM 1881 O O . LYS A 1 244 ? 5.327 -6.910 -31.319 1.00 89.81 244 LYS A O 1
ATOM 1886 N N . GLY A 1 245 ? 5.832 -6.067 -29.274 1.00 79.38 245 GLY A N 1
ATOM 1887 C CA . GLY A 1 245 ? 4.608 -5.280 -29.052 1.00 79.38 245 GLY A CA 1
ATOM 1888 C C . GLY A 1 245 ? 3.474 -6.104 -28.458 1.00 79.38 245 GLY A C 1
ATOM 1889 O O . GLY A 1 245 ? 2.321 -5.639 -28.581 1.00 79.38 245 GLY A O 1
#

Mean predicted aligned error: 4.37 Å